Protein AF-A0A2D9SY41-F1 (afdb_monomer_lite)

pLDDT: mean 92.72, std 6.14, range [62.5, 98.75]

Sequence (230 aa):
MTIPLHARGLLFPRTIADRLDRLRASGLVPEDEVPNLWQVQLGILRMGHRVLFRPESIGQSKTFPVRRTWRARLLERRPLRFPFLLRERAVHPLDFSGLASSPDRIRRHLLGAHHDGVQFLYDLQLLHMHDGDASLHQVRDAARAVVEGRHPRGEWLRDLVVFERYHEALLAAVEAFLEGSFEASASERADPDIDFVAYVRFCARQPATPAATLRALREGRYTVADGVTA

Radius of gyration: 18.14 Å; chains: 1; bounding box: 51×36×50 Å

Secondary structure (DSSP, 8-state):
-PPPGGGGGSSSHHHHHHHHHHHHHHTSS-GGG---HHHHHHHHHHHHHHHHH-GGGSS--SSSPBPSSHHHHHHTSHHHHHHHHHHTT---TT-SSSTT--HHHHHHHHHHS---GGGHHHHHHHHHHHHTHHHHHHHHHHHHHHHTT-STTHHHHHHHS-BTTHHHHHHHHHHHHHTT-----HHHHH-TTT-HHHHHHHHHTS-SSHHHHHHHHHTT-EETTTEE--

Structure (mmCIF, N/CA/C/O backbone):
data_AF-A0A2D9SY41-F1
#
_entry.id   AF-A0A2D9SY41-F1
#
loop_
_atom_site.group_PDB
_atom_site.id
_atom_site.type_symbol
_atom_site.label_atom_id
_atom_site.label_alt_id
_atom_site.label_comp_id
_atom_site.label_asym_id
_atom_site.label_entity_id
_atom_site.label_seq_id
_atom_site.pdbx_PDB_ins_code
_atom_site.Cartn_x
_atom_site.Cartn_y
_atom_site.Cartn_z
_atom_site.occupancy
_atom_site.B_iso_or_equiv
_atom_site.auth_seq_id
_atom_site.auth_comp_id
_atom_site.auth_asym_id
_atom_site.auth_atom_id
_atom_site.pdbx_PDB_model_num
ATOM 1 N N . MET A 1 1 ? 1.154 -17.296 -20.578 1.00 62.50 1 MET A N 1
ATOM 2 C CA . MET A 1 1 ? 2.360 -16.443 -20.634 1.00 62.50 1 MET A CA 1
ATOM 3 C C . MET A 1 1 ? 3.568 -17.200 -20.080 1.00 62.50 1 MET A C 1
ATOM 5 O O . MET A 1 1 ? 3.450 -17.810 -19.019 1.00 62.50 1 MET A O 1
ATOM 9 N N . THR A 1 2 ? 4.707 -17.204 -20.779 1.00 78.62 2 THR A N 1
ATOM 10 C CA . THR A 1 2 ? 5.955 -17.822 -20.286 1.00 78.62 2 THR A CA 1
ATOM 11 C C . THR A 1 2 ? 6.662 -16.852 -19.338 1.00 78.62 2 THR A C 1
ATOM 13 O O . THR A 1 2 ? 6.953 -15.727 -19.724 1.00 78.62 2 THR A O 1
ATOM 16 N N . ILE A 1 3 ? 6.925 -17.267 -18.094 1.00 82.06 3 ILE A N 1
ATOM 17 C CA . ILE A 1 3 ? 7.590 -16.424 -17.085 1.00 82.06 3 ILE A CA 1
ATOM 18 C C . ILE A 1 3 ? 9.115 -16.482 -17.287 1.00 82.06 3 ILE A C 1
ATOM 20 O O . ILE A 1 3 ? 9.673 -17.584 -17.235 1.00 82.06 3 ILE A O 1
ATOM 24 N N . PRO A 1 4 ? 9.803 -15.340 -17.487 1.00 80.06 4 PRO A N 1
ATOM 25 C CA . PRO A 1 4 ? 11.260 -15.302 -17.611 1.00 80.06 4 PRO A CA 1
ATOM 26 C C . PRO A 1 4 ? 11.980 -15.893 -16.391 1.00 80.06 4 PRO A C 1
ATOM 28 O O . PRO A 1 4 ? 11.479 -15.822 -15.270 1.00 80.06 4 PRO A O 1
ATOM 31 N N . LEU A 1 5 ? 13.194 -16.425 -16.572 1.00 80.69 5 LEU A N 1
ATOM 32 C CA . LEU A 1 5 ? 13.951 -17.052 -15.478 1.00 80.69 5 LEU A CA 1
ATOM 33 C C . LEU A 1 5 ? 14.205 -16.088 -14.305 1.00 80.69 5 LEU A C 1
ATOM 35 O O . LEU A 1 5 ? 14.003 -16.468 -13.156 1.00 80.69 5 LEU A O 1
ATOM 39 N N . HIS A 1 6 ? 14.564 -14.832 -14.592 1.00 80.44 6 HIS A N 1
ATOM 40 C CA . HIS A 1 6 ? 14.751 -13.801 -13.562 1.00 80.44 6 HIS A CA 1
ATOM 41 C C . HIS A 1 6 ? 13.451 -13.501 -12.795 1.00 80.44 6 HIS A C 1
ATOM 43 O O . HIS A 1 6 ? 13.481 -13.140 -11.625 1.00 80.44 6 HIS A O 1
ATOM 49 N N . ALA A 1 7 ? 12.287 -13.695 -13.423 1.00 75.69 7 ALA A N 1
ATOM 50 C CA . ALA A 1 7 ? 10.985 -13.504 -12.796 1.00 75.69 7 ALA A CA 1
ATOM 51 C C . ALA A 1 7 ? 10.624 -14.582 -11.771 1.00 75.69 7 ALA A C 1
ATOM 53 O O . ALA A 1 7 ? 9.720 -14.370 -10.971 1.00 75.69 7 ALA A O 1
ATOM 54 N N . ARG A 1 8 ? 11.374 -15.689 -11.699 1.00 73.62 8 ARG A N 1
ATOM 55 C CA . ARG A 1 8 ? 11.208 -16.692 -10.634 1.00 73.62 8 ARG A CA 1
ATOM 56 C C . ARG A 1 8 ? 11.643 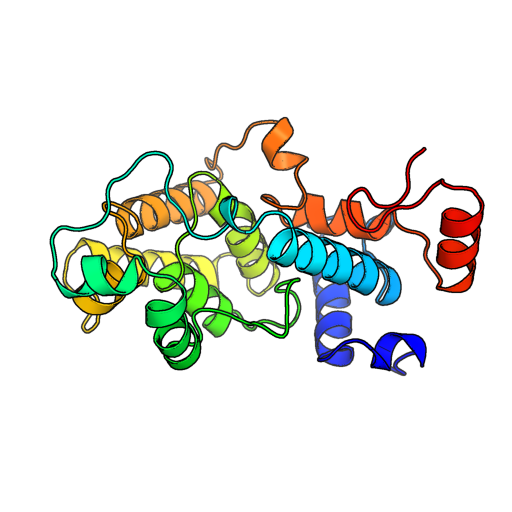-16.199 -9.250 1.00 73.62 8 ARG A C 1
ATOM 58 O O . ARG A 1 8 ? 11.287 -16.835 -8.268 1.00 73.62 8 ARG A O 1
ATOM 65 N N . GLY A 1 9 ? 12.385 -15.090 -9.171 1.00 70.44 9 GLY A N 1
ATOM 66 C CA . GLY A 1 9 ? 12.700 -14.426 -7.902 1.00 70.44 9 GLY A CA 1
ATOM 67 C C . GLY A 1 9 ? 11.506 -13.690 -7.281 1.00 70.44 9 GLY A C 1
ATOM 68 O O . GLY A 1 9 ? 11.528 -13.391 -6.091 1.00 70.44 9 GLY A O 1
ATOM 69 N N . LEU A 1 10 ? 10.448 -13.423 -8.057 1.00 77.69 10 LEU A N 1
ATOM 70 C CA . LEU A 1 10 ? 9.173 -12.953 -7.517 1.00 77.69 10 LEU A CA 1
ATOM 71 C C . LEU A 1 10 ? 8.415 -14.123 -6.897 1.00 77.69 10 LEU A C 1
ATOM 73 O O . LEU A 1 10 ? 8.386 -15.220 -7.451 1.00 77.69 10 LEU A O 1
ATOM 77 N N . LEU A 1 11 ? 7.710 -13.860 -5.799 1.00 78.88 11 LEU A N 1
ATOM 78 C CA . LEU A 1 11 ? 6.854 -14.862 -5.162 1.00 78.88 11 LEU A CA 1
ATOM 79 C C . LEU A 1 11 ? 5.563 -15.116 -5.961 1.00 78.88 11 LEU A C 1
ATOM 81 O O . LEU A 1 11 ? 5.049 -16.232 -5.950 1.00 78.88 11 LEU A O 1
ATOM 85 N N . PHE A 1 12 ? 5.076 -14.120 -6.717 1.00 86.12 12 PHE A N 1
ATOM 86 C CA . PHE A 1 12 ? 3.820 -14.201 -7.483 1.00 86.12 12 PHE A CA 1
ATOM 87 C C . PHE A 1 12 ? 3.937 -13.677 -8.931 1.00 86.12 12 PHE A C 1
ATOM 89 O O . PHE A 1 12 ? 3.156 -12.819 -9.344 1.00 86.12 12 PHE A O 1
ATOM 96 N N . PRO A 1 13 ? 4.881 -14.170 -9.752 1.00 88.75 13 PRO A N 1
ATOM 97 C CA . PRO A 1 13 ? 5.201 -13.554 -11.042 1.00 88.75 13 PRO A CA 1
ATOM 98 C C . PRO A 1 13 ? 4.055 -13.598 -12.055 1.00 88.75 13 PRO A C 1
ATOM 100 O O . PRO A 1 13 ? 3.910 -12.670 -12.842 1.00 88.75 13 PRO A O 1
ATOM 103 N N . ARG A 1 14 ? 3.235 -14.658 -12.041 1.00 90.31 14 ARG A N 1
ATOM 104 C CA . ARG A 1 14 ? 2.064 -14.775 -12.928 1.00 90.31 14 ARG A CA 1
ATOM 105 C C . ARG A 1 14 ? 0.987 -13.765 -12.554 1.00 90.31 14 ARG A C 1
ATOM 107 O O . ARG A 1 14 ? 0.556 -13.008 -13.405 1.00 90.31 14 ARG A O 1
ATOM 114 N N . THR A 1 15 ? 0.638 -13.701 -11.270 1.00 91.69 15 THR A N 1
ATOM 115 C CA . THR A 1 15 ? -0.344 -12.738 -10.763 1.00 91.69 15 THR A CA 1
ATOM 116 C C . THR A 1 15 ? 0.088 -11.307 -11.053 1.00 91.69 15 THR A C 1
ATOM 118 O O . THR A 1 15 ? -0.720 -10.521 -11.527 1.00 91.69 15 THR A O 1
ATOM 121 N N . ILE A 1 16 ? 1.361 -10.974 -10.811 1.00 93.25 16 ILE A N 1
ATOM 122 C CA . ILE A 1 16 ? 1.895 -9.637 -11.094 1.00 93.25 16 ILE A CA 1
ATOM 123 C C . ILE A 1 16 ? 1.826 -9.343 -12.595 1.00 93.25 16 ILE A C 1
ATOM 125 O O . ILE A 1 16 ? 1.391 -8.262 -12.970 1.00 93.25 16 ILE A O 1
ATOM 129 N N . ALA A 1 17 ? 2.185 -10.294 -13.460 1.00 93.25 17 ALA A N 1
ATOM 130 C CA . ALA A 1 17 ? 2.072 -10.105 -14.904 1.00 93.25 17 ALA A CA 1
ATOM 131 C C . ALA A 1 17 ? 0.631 -9.830 -15.354 1.00 93.25 17 ALA A C 1
ATOM 133 O O . ALA A 1 17 ? 0.384 -8.822 -16.010 1.00 93.25 17 ALA A O 1
ATOM 134 N N . ASP A 1 18 ? -0.323 -10.654 -14.914 1.00 92.81 18 ASP A N 1
ATOM 135 C CA . ASP A 1 18 ? -1.744 -10.467 -15.229 1.00 92.81 18 ASP A CA 1
ATOM 136 C C . ASP A 1 18 ? -2.258 -9.099 -14.732 1.00 92.81 18 ASP A C 1
ATOM 138 O O . ASP A 1 18 ? -3.219 -8.541 -15.262 1.00 92.81 18 ASP A O 1
ATOM 142 N N . ARG A 1 19 ? -1.643 -8.548 -13.680 1.00 92.69 19 ARG A N 1
ATOM 143 C CA . ARG A 1 19 ? -1.991 -7.244 -13.097 1.00 92.69 19 ARG A CA 1
ATOM 144 C C . ARG A 1 19 ? -1.354 -6.084 -13.839 1.00 92.69 19 ARG A C 1
ATOM 146 O O . ARG A 1 19 ? -2.006 -5.058 -13.978 1.00 92.69 19 ARG A O 1
ATOM 153 N N . LEU A 1 20 ? -0.153 -6.262 -14.378 1.00 94.25 20 LEU A N 1
ATOM 154 C CA . LEU A 1 20 ? 0.447 -5.306 -15.308 1.00 94.25 20 LEU A CA 1
ATOM 155 C C . LEU A 1 20 ? -0.360 -5.217 -16.609 1.00 94.25 20 LEU A C 1
ATOM 157 O O . LEU A 1 20 ? -0.534 -4.125 -17.140 1.00 94.25 20 LEU A O 1
ATOM 161 N N . ASP A 1 21 ? -0.927 -6.329 -17.082 1.00 92.94 21 ASP A N 1
ATOM 162 C CA . ASP A 1 21 ? -1.828 -6.308 -18.239 1.00 92.94 21 ASP A CA 1
ATOM 163 C C . ASP A 1 21 ? -3.129 -5.549 -17.939 1.00 92.94 21 ASP A C 1
ATOM 165 O O . ASP A 1 21 ? -3.604 -4.780 -18.774 1.00 92.94 21 ASP A O 1
ATOM 169 N N . ARG A 1 22 ? -3.674 -5.685 -16.722 1.00 91.56 22 ARG A N 1
ATOM 170 C CA . ARG A 1 22 ? -4.815 -4.866 -16.274 1.00 91.56 22 ARG A CA 1
ATOM 171 C C . ARG A 1 22 ? -4.466 -3.391 -16.131 1.00 91.56 22 ARG A C 1
ATOM 173 O O . ARG A 1 22 ? -5.268 -2.558 -16.526 1.00 91.56 22 ARG A O 1
ATOM 180 N N . LEU A 1 23 ? -3.291 -3.078 -15.590 1.00 93.50 23 LEU A N 1
ATOM 181 C CA . LEU A 1 23 ? -2.797 -1.708 -15.486 1.00 93.50 23 LEU A CA 1
ATOM 182 C C . LEU A 1 23 ? -2.665 -1.062 -16.870 1.00 93.50 23 LEU A C 1
ATOM 184 O O . LEU A 1 23 ? -3.061 0.082 -17.055 1.00 93.50 23 LEU A O 1
ATOM 188 N N . ARG A 1 24 ? -2.173 -1.816 -17.859 1.00 93.00 24 ARG A N 1
ATOM 189 C CA . ARG A 1 24 ? -2.134 -1.363 -19.254 1.00 93.00 24 ARG A CA 1
ATOM 190 C C . ARG A 1 24 ? -3.537 -1.092 -19.796 1.00 93.00 24 ARG A C 1
ATOM 192 O O . ARG A 1 24 ? -3.753 -0.086 -20.458 1.00 93.00 24 ARG A O 1
ATOM 199 N N . ALA A 1 25 ? -4.495 -1.967 -19.493 1.00 90.44 25 ALA A N 1
ATOM 200 C CA . ALA A 1 25 ? -5.877 -1.822 -19.941 1.00 90.44 25 ALA A CA 1
ATOM 201 C C . ALA A 1 25 ? -6.662 -0.710 -19.218 1.00 90.44 25 ALA A C 1
ATOM 203 O O . ALA A 1 25 ? -7.657 -0.237 -19.761 1.00 90.44 25 ALA A O 1
ATOM 204 N N . SER A 1 26 ? -6.255 -0.298 -18.012 1.00 87.75 26 SER A N 1
ATOM 205 C CA . SER A 1 26 ? -6.975 0.719 -17.236 1.00 87.75 26 SER A CA 1
ATOM 206 C C . SER A 1 26 ? -6.705 2.150 -17.701 1.00 87.75 26 SER A C 1
ATOM 208 O O . SER A 1 26 ? -7.470 3.046 -17.357 1.00 87.75 26 SER A O 1
ATOM 210 N N . GLY A 1 27 ? -5.614 2.384 -18.441 1.00 86.69 27 GLY A N 1
ATOM 211 C CA . GLY A 1 27 ? -5.187 3.729 -18.840 1.00 86.69 27 GLY A CA 1
ATOM 212 C C . GLY A 1 27 ? -4.727 4.609 -17.671 1.00 86.69 27 GLY A C 1
ATOM 213 O O . GLY A 1 27 ? -4.551 5.811 -17.849 1.00 86.69 27 GLY A O 1
ATOM 214 N N . LEU A 1 28 ? -4.525 4.029 -16.479 1.00 88.50 28 LEU A N 1
ATOM 215 C CA . LEU A 1 28 ? -4.078 4.760 -15.287 1.00 88.50 28 LEU A CA 1
ATOM 216 C C . LEU A 1 28 ? -2.672 5.358 -15.476 1.00 88.50 28 LEU A C 1
ATOM 218 O O . LEU A 1 28 ? -2.346 6.396 -14.900 1.00 88.50 28 LEU A O 1
ATOM 222 N N . VAL A 1 29 ? -1.853 4.707 -16.303 1.00 92.50 29 VAL A N 1
ATOM 223 C CA . VAL A 1 29 ? -0.579 5.221 -16.809 1.00 92.50 29 VAL A CA 1
ATOM 224 C C . VAL A 1 29 ? -0.512 5.049 -18.329 1.00 92.50 29 VAL A C 1
ATOM 226 O O . VAL A 1 29 ? -1.150 4.131 -18.856 1.00 92.50 29 VAL A O 1
ATOM 229 N N . PRO A 1 30 ? 0.260 5.892 -19.039 1.00 93.44 30 PRO A N 1
ATOM 230 C CA . PRO A 1 30 ? 0.628 5.652 -20.432 1.00 93.44 30 PRO A CA 1
ATOM 231 C C . PRO A 1 30 ? 1.210 4.247 -20.642 1.00 93.44 30 PRO A C 1
ATOM 233 O O . PRO A 1 30 ? 1.867 3.695 -19.758 1.00 93.44 30 PRO A O 1
ATOM 236 N N . GLU A 1 31 ? 0.983 3.660 -21.818 1.00 91.88 31 GLU A N 1
ATOM 237 C CA . GLU A 1 31 ? 1.412 2.286 -22.118 1.00 91.88 31 GLU A CA 1
ATOM 238 C C . GLU A 1 31 ? 2.936 2.101 -22.017 1.00 91.88 31 GLU A C 1
ATOM 240 O O . GLU A 1 31 ? 3.406 1.069 -21.534 1.00 91.88 31 GLU A O 1
ATOM 245 N N . ASP A 1 32 ? 3.704 3.115 -22.416 1.00 91.75 32 ASP A N 1
ATOM 246 C CA . ASP A 1 32 ? 5.165 3.161 -22.330 1.00 91.75 32 ASP A CA 1
ATOM 247 C C . ASP A 1 32 ? 5.689 3.341 -20.893 1.00 91.75 32 ASP A C 1
ATOM 249 O O . ASP A 1 32 ? 6.863 3.080 -20.626 1.00 91.75 32 ASP A O 1
ATOM 253 N N . GLU A 1 33 ? 4.816 3.702 -19.949 1.00 94.81 33 GLU A N 1
ATOM 254 C CA . GLU A 1 33 ? 5.112 3.791 -18.516 1.00 94.81 33 GLU A CA 1
ATOM 255 C C . GLU A 1 33 ? 4.705 2.528 -17.733 1.00 94.81 33 GLU A C 1
ATOM 257 O O . GLU A 1 33 ? 4.876 2.479 -16.512 1.00 94.81 33 GLU A O 1
ATOM 262 N N . VAL A 1 34 ? 4.191 1.480 -18.389 1.00 96.31 34 VAL A N 1
ATOM 263 C CA . VAL A 1 34 ? 3.891 0.206 -17.717 1.00 96.31 34 VAL A CA 1
ATOM 264 C C . VAL A 1 34 ? 5.189 -0.598 -17.532 1.00 96.31 34 VAL A C 1
ATOM 266 O O . VAL A 1 34 ? 5.786 -1.035 -18.520 1.00 96.31 34 VAL A O 1
ATOM 269 N N . PRO A 1 35 ? 5.641 -0.864 -16.289 1.00 96.69 35 PRO A N 1
ATOM 270 C CA . PRO A 1 35 ? 6.889 -1.573 -16.050 1.00 96.69 35 PRO A CA 1
ATOM 271 C C . PRO A 1 35 ? 6.787 -3.044 -16.453 1.00 96.69 35 PRO A C 1
ATOM 273 O O . PRO A 1 35 ? 5.730 -3.673 -16.380 1.00 96.69 35 PRO A O 1
ATOM 276 N N . ASN A 1 36 ? 7.926 -3.638 -16.797 1.00 95.12 36 ASN A N 1
ATOM 277 C CA . ASN A 1 36 ? 8.050 -5.083 -16.939 1.00 95.12 36 ASN A CA 1
ATOM 278 C C . ASN A 1 36 ? 8.304 -5.774 -15.579 1.00 95.12 36 ASN A C 1
ATOM 280 O O . ASN A 1 36 ? 8.566 -5.137 -14.557 1.00 95.12 36 ASN A O 1
ATOM 284 N N . LEU A 1 37 ? 8.267 -7.111 -15.553 1.00 94.38 37 LEU A N 1
ATOM 285 C CA . LEU A 1 37 ? 8.451 -7.885 -14.314 1.00 94.38 37 LEU A CA 1
ATOM 286 C C . LEU A 1 37 ? 9.798 -7.642 -13.618 1.00 94.38 37 LEU A C 1
ATOM 288 O O . LEU A 1 37 ? 9.865 -7.724 -12.392 1.00 94.38 37 LEU A O 1
ATOM 292 N N . TRP A 1 38 ? 10.867 -7.368 -14.368 1.00 94.75 38 TRP A N 1
ATOM 293 C CA . TRP A 1 38 ? 12.172 -7.059 -13.788 1.00 94.75 38 TRP A CA 1
ATOM 294 C C . TRP A 1 38 ? 12.162 -5.686 -13.111 1.00 94.75 38 TRP A C 1
ATOM 296 O O . TRP A 1 38 ? 12.596 -5.545 -11.973 1.00 94.75 38 TRP A O 1
ATOM 306 N N . GLN A 1 39 ? 11.586 -4.686 -13.765 1.00 96.00 39 GLN A N 1
ATOM 307 C CA . GLN A 1 39 ? 11.413 -3.348 -13.207 1.00 96.00 39 GLN A CA 1
ATOM 308 C C . GLN A 1 39 ? 10.573 -3.359 -11.921 1.00 96.00 39 GLN A C 1
ATOM 310 O O . GLN A 1 39 ? 10.950 -2.718 -10.939 1.00 96.00 39 GLN A O 1
ATOM 315 N N . VAL A 1 40 ? 9.503 -4.164 -11.871 1.00 95.38 40 VAL A N 1
ATOM 316 C CA . VAL A 1 40 ? 8.719 -4.376 -10.639 1.00 95.38 40 VAL A CA 1
ATOM 317 C C . VAL A 1 40 ? 9.554 -5.036 -9.537 1.00 95.38 40 VAL A C 1
ATOM 319 O O . VAL A 1 40 ? 9.440 -4.643 -8.378 1.00 95.38 40 VAL A O 1
ATOM 322 N N . GLN A 1 41 ? 10.437 -5.991 -9.858 1.00 93.31 41 GLN A N 1
ATOM 323 C CA . GLN A 1 41 ? 11.355 -6.552 -8.854 1.00 93.31 41 GLN A CA 1
ATOM 324 C C . GLN A 1 41 ? 12.238 -5.483 -8.229 1.00 93.31 41 GLN A C 1
ATOM 326 O O . GLN A 1 41 ? 12.396 -5.472 -7.013 1.00 93.31 41 GLN A O 1
ATOM 331 N N . LEU A 1 42 ? 12.787 -4.574 -9.035 1.00 94.38 42 LEU A N 1
ATOM 332 C CA . LEU A 1 42 ? 13.608 -3.476 -8.526 1.00 94.38 42 LEU A CA 1
ATOM 333 C C . LEU A 1 42 ? 12.789 -2.548 -7.613 1.00 94.38 42 LEU A C 1
ATOM 335 O O . LEU A 1 42 ? 13.275 -2.153 -6.554 1.00 94.38 42 LEU A O 1
ATOM 339 N N . GLY A 1 43 ? 11.526 -2.277 -7.959 1.00 94.69 43 GLY A N 1
ATOM 340 C CA . GLY A 1 43 ? 10.589 -1.565 -7.085 1.00 94.69 43 GLY A CA 1
ATOM 341 C C . GLY A 1 43 ? 10.317 -2.293 -5.762 1.00 94.69 43 GLY A C 1
ATOM 342 O O . GLY A 1 43 ? 10.334 -1.676 -4.698 1.00 94.69 43 GLY A O 1
ATOM 343 N N . ILE A 1 44 ? 10.116 -3.613 -5.799 1.00 92.62 44 ILE A N 1
ATOM 344 C CA . ILE A 1 44 ? 9.947 -4.452 -4.600 1.00 92.62 44 ILE A CA 1
ATOM 345 C C . ILE A 1 44 ? 11.212 -4.437 -3.733 1.00 92.62 44 ILE A C 1
ATOM 347 O O . ILE A 1 44 ? 11.109 -4.335 -2.511 1.00 92.62 44 ILE A O 1
ATOM 351 N N . LEU A 1 45 ? 12.401 -4.497 -4.340 1.00 91.88 45 LEU A N 1
ATOM 352 C CA . LEU A 1 45 ? 13.672 -4.407 -3.618 1.00 91.88 45 LEU A CA 1
ATOM 353 C C . LEU A 1 45 ? 13.822 -3.055 -2.917 1.00 91.88 45 LEU A C 1
ATOM 355 O O . LEU A 1 45 ? 14.218 -3.030 -1.751 1.00 91.88 45 LEU A O 1
ATOM 359 N N . ARG A 1 46 ? 13.444 -1.949 -3.573 1.00 92.75 46 ARG A N 1
ATOM 360 C CA . ARG A 1 46 ? 13.404 -0.620 -2.945 1.00 92.75 46 ARG A CA 1
ATOM 361 C C . ARG A 1 46 ? 12.475 -0.601 -1.728 1.00 92.75 46 ARG A C 1
ATOM 363 O O . ARG A 1 46 ? 12.869 -0.123 -0.664 1.00 92.75 46 ARG A O 1
ATOM 370 N N . MET A 1 47 ? 11.260 -1.134 -1.860 1.00 90.94 47 MET A N 1
ATOM 371 C CA . MET A 1 47 ? 10.308 -1.202 -0.744 1.00 90.94 47 MET A CA 1
ATOM 372 C C . MET A 1 47 ? 10.853 -2.046 0.415 1.00 90.94 47 MET A C 1
ATOM 374 O O . MET A 1 47 ? 10.795 -1.626 1.570 1.00 90.94 47 MET A O 1
ATOM 378 N N . GLY A 1 48 ? 11.472 -3.192 0.114 1.00 89.19 48 GLY A N 1
ATOM 379 C CA . GLY A 1 48 ? 12.153 -4.021 1.110 1.00 89.19 48 GLY A CA 1
ATOM 380 C C . GLY A 1 48 ? 13.294 -3.279 1.815 1.00 89.19 48 GLY A C 1
ATOM 381 O O . GLY A 1 48 ? 13.394 -3.320 3.042 1.00 89.19 48 GLY A O 1
ATOM 382 N N . HIS A 1 49 ? 14.107 -2.531 1.065 1.00 90.50 49 HIS A N 1
ATOM 383 C CA . HIS A 1 49 ? 15.152 -1.673 1.622 1.00 90.50 49 HIS A CA 1
ATOM 384 C C . HIS A 1 49 ? 14.566 -0.622 2.579 1.00 90.50 49 HIS A C 1
ATOM 386 O O . HIS A 1 49 ? 15.065 -0.459 3.692 1.00 90.50 49 HIS A O 1
ATOM 392 N N . ARG A 1 50 ? 13.466 0.048 2.216 1.00 88.06 50 ARG A N 1
ATOM 393 C CA . ARG A 1 50 ? 12.789 1.003 3.111 1.00 88.06 50 ARG A CA 1
ATOM 394 C C . ARG A 1 50 ? 12.320 0.346 4.411 1.00 88.06 50 ARG A C 1
ATOM 396 O O . ARG A 1 50 ? 12.539 0.914 5.476 1.00 88.06 50 ARG A O 1
ATOM 403 N N . VAL A 1 51 ? 11.717 -0.842 4.354 1.00 85.25 51 VAL A N 1
ATOM 404 C CA . VAL A 1 51 ? 11.261 -1.554 5.563 1.00 85.25 51 VAL A CA 1
ATOM 405 C C . VAL A 1 51 ? 12.423 -1.852 6.515 1.00 85.25 51 VAL A C 1
ATOM 407 O O . VAL A 1 51 ? 12.256 -1.738 7.729 1.00 85.25 51 VAL A O 1
ATOM 410 N N . LEU A 1 52 ? 13.588 -2.218 5.973 1.00 86.06 52 LEU A N 1
ATOM 411 C CA . LEU A 1 52 ? 14.769 -2.579 6.759 1.00 86.06 52 LEU A CA 1
ATOM 412 C C . LEU A 1 52 ? 15.518 -1.362 7.318 1.00 86.06 52 LEU A C 1
ATOM 414 O O . LEU A 1 52 ? 15.968 -1.407 8.460 1.00 86.06 52 LEU A O 1
ATOM 418 N N . PHE A 1 53 ? 15.644 -0.288 6.536 1.00 87.12 53 PHE A N 1
ATOM 419 C CA . PHE A 1 53 ? 16.512 0.850 6.866 1.00 87.12 53 PHE A CA 1
ATOM 420 C C . PHE A 1 53 ? 15.767 2.124 7.286 1.00 87.12 53 PHE A C 1
ATOM 422 O O . PHE A 1 53 ? 16.409 3.056 7.760 1.00 87.12 53 PHE A O 1
ATOM 429 N N . ARG A 1 54 ? 14.439 2.183 7.117 1.00 81.56 54 ARG A N 1
ATOM 430 C CA . ARG A 1 54 ? 13.572 3.299 7.551 1.00 81.56 54 ARG A CA 1
ATOM 431 C C . ARG A 1 54 ? 12.280 2.812 8.228 1.00 81.56 54 ARG A C 1
ATOM 433 O O . ARG A 1 54 ? 11.176 3.222 7.832 1.00 81.56 54 ARG A O 1
ATOM 440 N N . PRO A 1 55 ? 12.356 1.895 9.212 1.00 79.62 55 PRO A N 1
ATOM 441 C CA . PRO A 1 55 ? 11.173 1.305 9.836 1.00 79.62 55 PRO A CA 1
ATOM 442 C C . PRO A 1 55 ? 10.277 2.338 10.536 1.00 79.62 55 PRO A C 1
ATOM 444 O O . PRO A 1 55 ? 9.078 2.092 10.679 1.00 79.62 55 PRO A O 1
ATOM 447 N N . GLU A 1 56 ? 10.821 3.475 10.964 1.00 76.75 56 GLU A N 1
ATOM 448 C CA . GLU A 1 56 ? 10.108 4.596 11.584 1.00 76.75 56 GLU A CA 1
ATOM 449 C C . GLU A 1 56 ? 9.090 5.262 10.652 1.00 76.75 56 GLU A C 1
ATOM 451 O O . GLU A 1 56 ? 8.108 5.827 11.120 1.00 76.75 56 GLU A O 1
ATOM 456 N N . SER A 1 57 ? 9.265 5.120 9.336 1.00 73.50 57 SER A N 1
ATOM 457 C CA . SER A 1 57 ? 8.359 5.682 8.329 1.00 73.50 57 SER A CA 1
ATOM 458 C C . SER A 1 57 ? 7.092 4.849 8.073 1.00 73.50 57 SER A C 1
ATOM 460 O O . SER A 1 57 ? 6.321 5.189 7.176 1.00 73.50 57 SER A O 1
ATOM 462 N N . ILE A 1 58 ? 6.889 3.737 8.797 1.00 79.81 58 ILE A N 1
ATOM 463 C CA . ILE A 1 58 ? 5.846 2.739 8.503 1.00 79.81 58 ILE A CA 1
ATOM 464 C C . ILE A 1 58 ? 4.991 2.443 9.738 1.00 79.81 58 ILE A C 1
ATOM 466 O O . ILE A 1 58 ? 5.485 1.935 10.751 1.00 79.81 58 ILE A O 1
ATOM 470 N N . GLY A 1 59 ? 3.676 2.650 9.607 1.00 78.88 59 GLY A N 1
ATOM 471 C CA . GLY A 1 59 ? 2.680 2.225 10.593 1.00 78.88 59 GLY A CA 1
ATOM 472 C C . GLY A 1 59 ? 2.749 2.980 11.923 1.00 78.88 59 GLY A C 1
ATOM 473 O O . GLY A 1 59 ? 2.460 2.378 12.966 1.00 78.88 59 GLY A O 1
ATOM 474 N N . GLN A 1 60 ? 3.151 4.254 11.868 1.00 83.38 60 GLN A N 1
ATOM 475 C CA . GLN A 1 60 ? 3.152 5.230 12.962 1.00 83.38 60 GLN A CA 1
ATOM 476 C C . GLN A 1 60 ? 2.283 6.433 12.583 1.00 83.38 60 GLN A C 1
ATOM 478 O O . GLN A 1 60 ? 2.229 6.761 11.402 1.00 83.38 60 GLN A O 1
ATOM 483 N N . SER A 1 61 ? 1.674 7.099 13.568 1.00 87.31 61 SER A N 1
ATOM 484 C CA . SER A 1 61 ? 0.962 8.361 13.344 1.00 87.31 61 SER A CA 1
ATOM 485 C C . SER A 1 61 ? 1.781 9.552 13.824 1.00 87.31 61 SER A C 1
ATOM 487 O O . SER A 1 61 ? 2.330 9.524 14.928 1.00 87.31 61 SER A O 1
ATOM 489 N N . LYS A 1 62 ? 1.822 10.621 13.023 1.00 85.62 62 LYS A N 1
ATOM 490 C CA . LYS A 1 62 ? 2.422 11.906 13.424 1.00 85.62 62 LYS A CA 1
ATOM 491 C C . LYS A 1 62 ? 1.441 12.823 14.150 1.00 85.62 62 LYS A C 1
ATOM 493 O O . LYS A 1 62 ? 1.863 13.744 14.845 1.00 85.62 62 LYS A O 1
ATOM 498 N N . THR A 1 63 ? 0.143 12.597 13.966 1.00 88.75 63 THR A N 1
ATOM 499 C CA . THR A 1 63 ? -0.902 13.549 14.367 1.00 88.75 63 THR A CA 1
ATOM 500 C C . THR A 1 63 ? -1.736 13.047 15.535 1.00 88.75 63 THR A C 1
ATOM 502 O O . THR A 1 63 ? -2.137 13.845 16.383 1.00 88.75 63 THR A O 1
ATOM 505 N N . PHE A 1 64 ? -2.016 11.744 15.595 1.00 93.62 64 PHE A N 1
ATOM 506 C CA . PHE A 1 64 ? -2.953 11.195 16.569 1.00 93.62 64 PHE A CA 1
ATOM 507 C C . PHE A 1 64 ? -2.261 10.300 17.595 1.00 93.62 64 PHE A C 1
ATOM 509 O O . PHE A 1 64 ? -1.381 9.512 17.249 1.00 93.62 64 PHE A O 1
ATOM 516 N N . PRO A 1 65 ? -2.664 10.389 18.875 1.00 95.44 65 PRO A N 1
ATOM 517 C CA . PRO A 1 65 ? -2.096 9.553 19.915 1.00 95.44 65 PRO A CA 1
ATOM 518 C C . PRO A 1 65 ? -2.581 8.105 19.795 1.00 95.44 65 PRO A C 1
ATOM 520 O O . PRO A 1 65 ? -3.596 7.797 19.164 1.00 95.44 65 PRO A O 1
ATOM 523 N N . VAL A 1 66 ? -1.873 7.213 20.483 1.00 96.69 66 VAL A N 1
ATOM 524 C CA . VAL A 1 66 ? -2.309 5.834 20.724 1.00 96.69 66 VAL A CA 1
ATOM 525 C C . VAL A 1 66 ? -3.599 5.825 21.549 1.00 96.69 66 VAL A C 1
ATOM 527 O O . VAL A 1 66 ? -3.749 6.594 22.506 1.00 96.69 66 VAL A O 1
ATOM 530 N N . ARG A 1 67 ? -4.533 4.931 21.205 1.00 96.25 67 ARG A N 1
ATOM 531 C CA . ARG A 1 67 ? -5.807 4.770 21.919 1.00 96.25 67 ARG A CA 1
ATOM 532 C C . ARG A 1 67 ? -5.576 4.383 23.379 1.00 96.25 67 ARG A C 1
ATOM 534 O O . ARG A 1 67 ? -4.629 3.685 23.741 1.00 96.25 67 ARG A O 1
ATOM 541 N N . ARG A 1 68 ? -6.499 4.794 24.251 1.00 96.69 68 ARG A N 1
ATOM 542 C CA . ARG A 1 68 ? -6.389 4.552 25.704 1.00 96.69 68 ARG A CA 1
ATOM 543 C C . ARG A 1 68 ? -6.683 3.110 26.131 1.00 96.69 68 ARG A C 1
ATOM 545 O O . ARG A 1 68 ? -6.426 2.770 27.285 1.00 96.69 68 ARG A O 1
ATOM 552 N N . THR A 1 69 ? -7.216 2.277 25.239 1.00 97.00 69 THR A N 1
ATOM 553 C CA . THR A 1 69 ? -7.535 0.877 25.536 1.00 97.00 69 THR A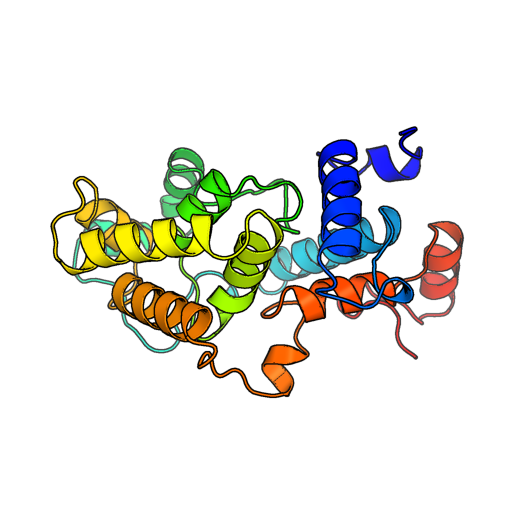 CA 1
ATOM 554 C C . THR A 1 69 ? -6.265 0.088 25.848 1.00 97.00 69 THR A C 1
ATOM 556 O O . THR A 1 69 ? -5.192 0.326 25.292 1.00 97.00 69 THR A O 1
ATOM 559 N N . TRP A 1 70 ? -6.372 -0.888 26.751 1.00 97.38 70 TRP A N 1
ATOM 560 C CA . TRP A 1 70 ? -5.222 -1.714 27.124 1.00 97.38 70 TRP A CA 1
ATOM 561 C C . TRP A 1 70 ? -4.679 -2.513 25.926 1.00 97.38 70 TRP A C 1
ATOM 563 O O . TRP A 1 70 ? -3.466 -2.672 25.801 1.00 97.38 70 TRP A O 1
ATOM 573 N N . ARG A 1 71 ? -5.563 -2.959 25.013 1.00 97.31 71 ARG A N 1
ATOM 574 C CA . ARG A 1 71 ? -5.179 -3.660 23.778 1.00 97.31 71 ARG A CA 1
ATOM 575 C C . ARG A 1 71 ? -4.333 -2.767 22.881 1.00 97.31 71 ARG A C 1
ATOM 577 O O . ARG A 1 71 ? -3.259 -3.194 22.480 1.00 97.31 71 ARG A O 1
ATOM 584 N N . ALA A 1 72 ? -4.762 -1.533 22.612 1.00 96.31 72 ALA A N 1
ATOM 585 C CA . ALA A 1 72 ? -4.002 -0.622 21.760 1.00 96.31 72 ALA A CA 1
ATOM 586 C C . ALA A 1 72 ? -2.627 -0.286 22.355 1.00 96.31 72 ALA A C 1
ATOM 588 O O . ALA A 1 72 ? -1.635 -0.317 21.637 1.00 96.31 72 ALA A O 1
ATOM 589 N N . ARG A 1 73 ? -2.538 -0.075 23.676 1.00 96.00 73 ARG A N 1
ATOM 590 C CA . ARG A 1 73 ? -1.250 0.136 24.368 1.00 96.00 73 ARG A CA 1
ATOM 591 C C . ARG A 1 73 ? -0.310 -1.067 24.262 1.00 96.00 73 ARG A C 1
ATOM 593 O O . ARG A 1 73 ? 0.897 -0.902 24.133 1.00 96.00 73 ARG A O 1
ATOM 600 N N . LEU A 1 74 ? -0.848 -2.286 24.303 1.00 96.06 74 LEU A N 1
ATOM 601 C CA . LEU A 1 74 ? -0.058 -3.497 24.081 1.00 96.06 74 LEU A CA 1
ATOM 602 C C . LEU A 1 74 ? 0.405 -3.597 22.617 1.00 96.06 74 LEU A C 1
ATOM 604 O O . LEU A 1 74 ? 1.568 -3.899 22.349 1.00 96.06 74 LEU A O 1
ATOM 608 N N . LEU A 1 75 ? -0.509 -3.334 21.680 1.00 96.25 75 LEU A N 1
ATOM 609 C CA . LEU A 1 75 ? -0.300 -3.453 20.235 1.00 96.25 75 LEU A CA 1
ATOM 610 C C . LEU A 1 75 ? 0.479 -2.274 19.630 1.00 96.25 75 LEU A C 1
ATOM 612 O O . LEU A 1 75 ? 0.943 -2.367 18.496 1.00 96.25 75 LEU A O 1
ATOM 616 N N . GLU A 1 76 ? 0.709 -1.193 20.370 1.00 94.81 76 GLU A N 1
ATOM 617 C CA . GLU A 1 76 ? 1.661 -0.146 19.985 1.00 94.81 76 GLU A CA 1
ATOM 618 C C . GLU A 1 76 ? 3.049 -0.745 19.707 1.00 94.81 76 GLU A C 1
ATOM 620 O O . GLU A 1 76 ? 3.741 -0.374 18.754 1.00 94.81 76 GLU A O 1
ATOM 625 N N . ARG A 1 77 ? 3.427 -1.770 20.479 1.00 92.19 77 ARG A N 1
ATOM 626 C CA . ARG A 1 77 ? 4.658 -2.524 20.249 1.00 92.19 77 ARG A CA 1
ATOM 627 C C . ARG A 1 77 ? 4.505 -3.405 19.010 1.00 92.19 77 ARG A C 1
ATOM 629 O O . ARG A 1 77 ? 3.885 -4.469 19.049 1.00 92.19 77 ARG A O 1
ATOM 636 N N . ARG A 1 78 ? 5.157 -3.006 17.913 1.00 90.50 78 ARG A N 1
ATOM 637 C CA . ARG A 1 78 ? 5.099 -3.699 16.609 1.00 90.50 78 ARG A CA 1
ATOM 638 C C . ARG A 1 78 ? 5.328 -5.218 16.674 1.00 90.50 78 ARG A C 1
ATOM 640 O O . ARG A 1 78 ? 4.542 -5.916 16.034 1.00 90.50 78 ARG A O 1
ATOM 647 N N . PRO A 1 79 ? 6.306 -5.760 17.433 1.00 91.81 79 PRO A N 1
ATOM 648 C CA . PRO A 1 79 ? 6.487 -7.212 17.523 1.00 91.81 79 PRO A CA 1
ATOM 649 C C . PRO A 1 79 ? 5.277 -7.937 18.121 1.00 91.81 79 PRO A C 1
ATOM 651 O O . PRO A 1 79 ? 4.961 -9.044 17.699 1.00 91.81 79 PRO A O 1
ATOM 654 N N . LEU A 1 80 ? 4.566 -7.301 19.059 1.00 94.81 80 LEU A N 1
ATOM 655 C CA . LEU A 1 80 ? 3.355 -7.859 19.666 1.00 94.81 80 LEU A CA 1
ATOM 656 C C . LEU A 1 80 ? 2.146 -7.738 18.735 1.00 94.81 80 LEU A C 1
ATOM 658 O O . LEU A 1 80 ? 1.280 -8.606 18.739 1.00 94.81 80 LEU A O 1
ATOM 662 N N . ARG A 1 81 ? 2.100 -6.692 17.905 1.00 94.81 81 ARG A N 1
ATOM 663 C CA . ARG A 1 81 ? 1.040 -6.466 16.911 1.00 94.81 81 ARG A CA 1
ATOM 664 C C . ARG A 1 81 ? 1.153 -7.355 15.679 1.00 94.81 81 ARG A C 1
ATOM 666 O O . ARG A 1 81 ? 0.138 -7.759 15.116 1.00 94.81 81 ARG A O 1
ATOM 673 N N . PHE A 1 82 ? 2.373 -7.665 15.254 1.00 93.25 82 PHE A N 1
ATOM 674 C CA . PHE A 1 82 ? 2.638 -8.346 13.988 1.00 93.25 82 PHE A CA 1
ATOM 675 C C . PHE A 1 82 ? 1.903 -9.693 13.816 1.00 93.25 82 PHE A C 1
ATOM 677 O O . PHE A 1 82 ? 1.277 -9.873 12.768 1.00 93.25 82 PHE A O 1
ATOM 684 N N . PRO A 1 83 ? 1.854 -10.604 14.812 1.00 95.88 83 PRO A N 1
ATOM 685 C CA . PRO A 1 83 ? 1.088 -11.847 14.692 1.00 95.88 83 PRO A CA 1
ATOM 686 C C . PRO A 1 83 ? -0.404 -11.622 14.412 1.00 95.88 83 PRO A C 1
ATOM 688 O O . PRO A 1 83 ? -1.017 -12.368 13.647 1.00 95.88 83 PRO A O 1
ATOM 691 N N . PHE A 1 84 ? -0.991 -10.570 14.988 1.00 96.50 84 PHE A N 1
ATOM 692 C CA . PHE A 1 84 ? -2.393 -10.223 14.771 1.00 96.50 84 PHE A CA 1
ATOM 693 C C . PHE A 1 84 ? -2.623 -9.633 13.380 1.00 96.50 84 PHE A C 1
ATOM 695 O O . PHE A 1 84 ? -3.578 -10.023 12.717 1.00 96.50 84 PHE A O 1
ATOM 702 N N . LEU A 1 85 ? -1.713 -8.787 12.887 1.00 94.69 85 LEU A N 1
ATOM 703 C CA . LEU A 1 85 ? -1.774 -8.286 11.508 1.00 94.69 85 LEU A CA 1
ATOM 704 C C . LEU A 1 85 ? -1.714 -9.430 10.485 1.00 94.69 85 LEU A C 1
ATOM 706 O O . LEU A 1 85 ? -2.459 -9.418 9.504 1.00 94.69 85 LEU A O 1
ATOM 710 N N . LEU A 1 86 ? -0.876 -10.446 10.726 1.00 94.12 86 LEU A N 1
ATOM 711 C CA . LEU A 1 86 ? -0.825 -11.650 9.889 1.00 94.12 86 LEU A CA 1
ATOM 712 C C . LEU A 1 86 ? -2.127 -12.451 9.960 1.00 94.12 86 LEU A C 1
ATOM 714 O O . LEU A 1 86 ? -2.667 -12.836 8.921 1.00 94.12 86 LEU A O 1
ATOM 718 N N . ARG A 1 87 ? -2.653 -12.674 11.171 1.00 94.75 87 ARG A N 1
ATOM 719 C CA . ARG A 1 87 ? -3.914 -13.398 11.386 1.00 94.75 87 ARG A CA 1
ATOM 720 C C . ARG A 1 87 ? -5.093 -12.711 10.695 1.00 94.75 87 ARG A C 1
ATOM 722 O O . ARG A 1 87 ? -5.899 -13.392 10.068 1.00 94.75 87 ARG A O 1
ATOM 729 N N . GLU A 1 88 ? -5.164 -11.383 10.762 1.00 94.06 88 GLU A N 1
ATOM 730 C CA . GLU A 1 88 ? -6.177 -10.584 10.060 1.00 94.06 88 GLU A CA 1
ATOM 731 C C . GLU A 1 88 ? -5.938 -10.479 8.554 1.00 94.06 88 GLU A C 1
ATOM 733 O O . GLU A 1 88 ? -6.786 -9.960 7.829 1.00 94.06 88 GLU A O 1
ATOM 738 N N . ARG A 1 89 ? -4.787 -10.956 8.063 1.00 92.88 89 ARG A N 1
ATOM 739 C CA . ARG A 1 89 ? -4.317 -10.721 6.690 1.00 92.88 89 ARG A CA 1
ATOM 740 C C . ARG A 1 89 ? -4.278 -9.228 6.348 1.00 92.88 89 ARG A C 1
ATOM 742 O O . ARG A 1 89 ? -4.426 -8.862 5.186 1.00 92.88 89 ARG A O 1
ATOM 749 N N . ALA A 1 90 ? -4.064 -8.395 7.364 1.00 91.56 90 ALA A N 1
ATOM 750 C CA . ALA A 1 90 ? -3.939 -6.952 7.253 1.00 91.56 90 ALA A CA 1
ATOM 751 C C . ALA A 1 90 ? -2.546 -6.533 6.770 1.00 91.56 90 ALA A C 1
ATOM 753 O O . ALA A 1 90 ? -2.326 -5.361 6.536 1.00 91.56 90 ALA A O 1
ATOM 754 N N . VAL A 1 91 ? -1.592 -7.454 6.619 1.00 89.50 91 VAL A N 1
ATOM 755 C CA . VAL A 1 91 ? -0.297 -7.198 5.969 1.00 89.50 91 VAL A CA 1
ATOM 756 C C . VAL A 1 91 ? 0.063 -8.348 5.029 1.00 89.50 91 VAL A C 1
ATOM 758 O O . VAL A 1 91 ? -0.335 -9.499 5.251 1.00 89.50 91 VAL A O 1
ATOM 761 N N . HIS A 1 92 ? 0.829 -8.049 3.976 1.00 85.88 92 HIS A N 1
ATOM 762 C CA . HIS A 1 92 ? 1.374 -9.046 3.056 1.00 85.88 92 HIS A CA 1
ATOM 763 C C . HIS A 1 92 ? 2.913 -9.010 3.074 1.00 85.88 92 HIS A C 1
ATOM 765 O O . HIS A 1 92 ? 3.522 -8.352 2.240 1.00 85.88 92 HIS A O 1
ATOM 771 N N . PRO A 1 93 ? 3.588 -9.749 3.977 1.00 80.38 93 PRO A N 1
ATOM 772 C CA . PRO A 1 93 ? 5.051 -9.667 4.119 1.00 80.38 93 PRO A CA 1
ATOM 773 C C . PRO A 1 93 ? 5.825 -10.155 2.882 1.00 80.38 93 PRO A C 1
ATOM 775 O O . PRO A 1 93 ? 7.029 -9.966 2.786 1.00 80.38 93 PRO A O 1
ATOM 778 N N . LEU A 1 94 ? 5.129 -10.819 1.959 1.00 80.56 94 LEU A N 1
ATOM 779 C CA . LEU A 1 94 ? 5.672 -11.430 0.748 1.00 80.56 94 LEU A CA 1
ATOM 780 C C . LEU A 1 94 ? 5.286 -10.679 -0.544 1.00 80.56 94 LEU A C 1
ATOM 782 O O . LEU A 1 94 ? 5.598 -11.141 -1.635 1.00 80.56 94 LEU A O 1
ATOM 786 N N . ASP A 1 95 ? 4.568 -9.560 -0.441 1.00 84.81 95 ASP A N 1
ATOM 787 C CA . ASP A 1 95 ? 4.205 -8.716 -1.586 1.00 84.81 95 ASP A CA 1
ATOM 788 C C . ASP A 1 95 ? 4.291 -7.255 -1.154 1.00 84.81 95 ASP A C 1
ATOM 790 O O . ASP A 1 95 ? 3.343 -6.697 -0.611 1.00 84.81 95 ASP A O 1
ATOM 794 N N . PHE A 1 96 ? 5.456 -6.652 -1.382 1.00 85.50 96 PHE A N 1
ATOM 795 C CA . PHE A 1 96 ? 5.698 -5.245 -1.065 1.00 85.50 96 PHE A CA 1
ATOM 796 C C . PHE A 1 96 ? 5.174 -4.281 -2.136 1.00 85.50 96 PHE A C 1
ATOM 798 O O . PHE A 1 96 ? 5.248 -3.076 -1.938 1.00 85.50 96 PHE A O 1
ATOM 805 N N . SER A 1 97 ? 4.685 -4.793 -3.270 1.00 88.62 97 SER A N 1
ATOM 806 C CA . SER A 1 97 ? 4.142 -3.969 -4.358 1.00 88.62 97 SER A CA 1
ATOM 807 C C . SER A 1 97 ? 2.628 -3.788 -4.282 1.00 88.62 97 SER A C 1
ATOM 809 O O . SER A 1 97 ? 2.077 -2.946 -4.977 1.00 88.62 97 SER A O 1
ATOM 811 N N . GLY A 1 98 ? 1.930 -4.654 -3.544 1.00 89.69 98 GLY A N 1
ATOM 812 C CA . GLY A 1 98 ? 0.468 -4.737 -3.563 1.00 89.69 98 GLY A CA 1
ATOM 813 C C . GLY A 1 98 ? -0.122 -5.297 -4.867 1.00 89.69 98 GLY A C 1
ATOM 814 O O . GLY A 1 98 ? -1.268 -5.740 -4.865 1.00 89.69 98 GLY A O 1
ATOM 815 N N . LEU A 1 99 ? 0.646 -5.376 -5.963 1.00 91.81 99 LEU A N 1
ATOM 816 C CA . LEU A 1 99 ? 0.183 -5.870 -7.266 1.00 91.81 99 LEU A CA 1
ATOM 817 C C . LEU A 1 99 ? -0.306 -7.321 -7.219 1.00 91.81 99 LEU A C 1
ATOM 819 O O . LEU A 1 99 ? -1.185 -7.691 -7.993 1.00 91.81 99 LEU A O 1
ATOM 823 N N . ALA A 1 100 ? 0.236 -8.163 -6.335 1.00 91.31 100 ALA A N 1
ATOM 824 C CA . ALA A 1 100 ? -0.230 -9.542 -6.196 1.00 91.31 100 ALA A CA 1
ATOM 825 C C . ALA A 1 100 ? -1.440 -9.670 -5.254 1.00 91.31 100 ALA A C 1
ATOM 827 O O . ALA A 1 100 ? -2.037 -10.750 -5.161 1.00 91.31 100 ALA A O 1
ATOM 828 N N . SER A 1 101 ? -1.822 -8.595 -4.563 1.00 91.94 101 SER A N 1
ATOM 829 C CA . SER A 1 101 ? -2.932 -8.605 -3.620 1.00 91.94 101 SER A CA 1
ATOM 830 C C . SER A 1 101 ? -4.285 -8.643 -4.336 1.00 91.94 101 SER A C 1
ATOM 832 O O . SER A 1 101 ? -4.468 -8.167 -5.454 1.00 91.94 101 SER A O 1
ATOM 834 N N . SER A 1 102 ? -5.258 -9.299 -3.705 1.00 92.94 102 SER A N 1
ATOM 835 C CA . SER A 1 102 ? -6.653 -9.255 -4.145 1.00 92.94 102 SER A CA 1
ATOM 836 C C . SER A 1 102 ? -7.360 -8.034 -3.544 1.00 92.94 102 SER A C 1
ATOM 838 O O . SER A 1 102 ? -6.948 -7.586 -2.470 1.00 92.94 102 SER A O 1
ATOM 840 N N . PRO A 1 103 ? -8.474 -7.557 -4.131 1.00 94.25 103 PRO A N 1
ATOM 841 C CA . PRO A 1 103 ? -9.235 -6.439 -3.561 1.00 94.25 103 PRO A CA 1
ATOM 842 C C . PRO A 1 103 ? -9.675 -6.689 -2.115 1.00 94.25 103 PRO A C 1
ATOM 844 O O . PRO A 1 103 ? -9.519 -5.848 -1.236 1.00 94.25 103 PRO A O 1
ATOM 847 N N . ASP A 1 104 ? -10.126 -7.912 -1.824 1.00 94.88 104 ASP A N 1
ATOM 848 C CA . ASP A 1 104 ? -10.484 -8.343 -0.472 1.00 94.88 104 ASP A CA 1
ATOM 849 C C . ASP A 1 104 ? -9.301 -8.271 0.511 1.00 94.88 104 ASP A C 1
ATOM 851 O O . ASP A 1 104 ? -9.483 -7.961 1.690 1.00 94.88 104 ASP A O 1
ATOM 855 N N . ARG A 1 105 ? -8.073 -8.526 0.046 1.00 93.56 105 ARG A N 1
ATOM 856 C CA . ARG A 1 105 ? -6.874 -8.369 0.872 1.00 93.56 105 ARG A CA 1
ATOM 857 C C . ARG A 1 105 ? -6.519 -6.897 1.077 1.00 93.56 105 ARG A C 1
ATOM 859 O O . ARG A 1 105 ? -6.240 -6.537 2.216 1.00 93.56 105 ARG A O 1
ATOM 866 N N . ILE A 1 106 ? -6.576 -6.069 0.034 1.00 95.75 106 ILE A N 1
ATOM 867 C CA . ILE A 1 106 ? -6.315 -4.624 0.140 1.00 95.75 106 ILE A CA 1
ATOM 868 C C . ILE A 1 106 ? -7.326 -3.973 1.097 1.00 95.75 106 ILE A C 1
ATOM 870 O O . ILE A 1 106 ? -6.947 -3.241 2.003 1.00 95.75 106 ILE A O 1
ATOM 874 N N . ARG A 1 107 ? -8.608 -4.352 1.034 1.00 96.38 107 ARG A N 1
ATOM 875 C CA . ARG A 1 107 ? -9.613 -3.912 2.017 1.00 96.38 107 ARG A CA 1
ATOM 876 C C . ARG A 1 107 ? -9.251 -4.302 3.452 1.00 96.38 107 ARG A C 1
ATOM 878 O O . ARG A 1 107 ? -9.387 -3.485 4.359 1.00 96.38 107 ARG A O 1
ATOM 885 N N . ARG A 1 108 ? -8.812 -5.545 3.695 1.00 96.56 108 ARG A N 1
ATOM 886 C CA . ARG A 1 108 ? -8.372 -5.958 5.045 1.00 96.56 108 ARG A CA 1
ATOM 887 C C . ARG A 1 108 ? -7.134 -5.189 5.502 1.00 96.56 108 ARG A C 1
ATOM 889 O O . ARG A 1 108 ? -7.031 -4.901 6.691 1.00 96.56 108 ARG A O 1
ATOM 896 N N . HIS A 1 109 ? -6.229 -4.860 4.581 1.00 96.62 109 HIS A N 1
ATOM 897 C CA . HIS A 1 109 ? -5.074 -4.007 4.846 1.00 96.62 109 HIS A CA 1
ATOM 898 C C . HIS A 1 109 ? -5.519 -2.615 5.301 1.00 96.62 109 HIS A C 1
ATOM 900 O O . HIS A 1 109 ? -5.210 -2.231 6.426 1.00 96.62 109 HIS A O 1
ATOM 906 N N . LEU A 1 110 ? -6.355 -1.941 4.509 1.00 96.88 110 LEU A N 1
ATOM 907 C CA . LEU A 1 110 ? -6.905 -0.622 4.830 1.00 96.88 110 LEU A CA 1
ATOM 908 C C . LEU A 1 110 ? -7.698 -0.606 6.145 1.00 96.88 110 LEU A C 1
ATOM 910 O O . LEU A 1 110 ? -7.669 0.371 6.871 1.00 96.88 110 LEU A O 1
ATOM 914 N N . LEU A 1 111 ? -8.405 -1.677 6.509 1.00 97.56 111 LEU A N 1
ATOM 915 C CA . LEU A 1 111 ? -9.154 -1.702 7.773 1.00 97.56 111 LEU A CA 1
ATOM 916 C C . LEU A 1 111 ? -8.299 -2.049 9.001 1.00 97.56 111 LEU A C 1
ATOM 918 O O . LEU A 1 111 ? -8.725 -1.763 10.124 1.00 97.56 111 LEU A O 1
ATOM 922 N N . GLY A 1 112 ? -7.156 -2.714 8.814 1.00 95.88 112 GLY A N 1
ATOM 923 C CA . GLY A 1 112 ? -6.416 -3.376 9.893 1.00 95.88 112 GLY A CA 1
ATOM 924 C C . GLY A 1 112 ? -4.967 -2.930 10.080 1.00 95.88 112 GLY A C 1
ATOM 925 O O . GLY A 1 112 ? -4.383 -3.241 11.116 1.00 95.88 112 GLY A O 1
ATOM 926 N N . ALA A 1 113 ? -4.375 -2.214 9.125 1.00 93.81 113 ALA A N 1
ATOM 927 C CA . ALA A 1 113 ? -3.013 -1.700 9.206 1.00 93.81 113 ALA A CA 1
ATOM 928 C C . ALA A 1 113 ? -3.017 -0.174 9.120 1.00 93.81 113 ALA A C 1
ATOM 930 O O . ALA A 1 113 ? -3.668 0.405 8.265 1.00 93.81 113 ALA A O 1
ATOM 931 N N . HIS A 1 114 ? -2.287 0.483 10.016 1.00 93.12 114 HIS A N 1
ATOM 932 C CA . HIS A 1 114 ? -2.271 1.940 10.073 1.00 93.12 114 HIS A CA 1
ATOM 933 C C . HIS A 1 114 ? -1.531 2.571 8.883 1.00 93.12 114 HIS A C 1
ATOM 935 O O . HIS A 1 114 ? -0.430 2.138 8.543 1.00 93.12 114 HIS A O 1
ATOM 941 N N . HIS A 1 115 ? -2.122 3.642 8.360 1.00 91.75 115 HIS A N 1
ATOM 942 C CA . HIS A 1 115 ? -1.612 4.546 7.330 1.00 91.75 115 HIS A CA 1
ATOM 943 C C . HIS A 1 115 ? -1.704 5.971 7.880 1.00 91.75 115 HIS A C 1
ATOM 945 O O . HIS A 1 115 ? -2.698 6.299 8.537 1.00 91.75 115 HIS A O 1
ATOM 951 N N . ASP A 1 116 ? -0.695 6.800 7.621 1.00 87.12 116 ASP A N 1
ATOM 952 C CA . ASP A 1 116 ? -0.666 8.187 8.098 1.00 87.12 116 ASP A CA 1
ATOM 953 C C . ASP A 1 116 ? -0.959 9.157 6.946 1.00 87.12 116 ASP A C 1
ATOM 955 O O . ASP A 1 116 ? -0.351 9.073 5.876 1.00 87.12 116 ASP A O 1
ATOM 959 N N . GLY A 1 117 ? -1.892 10.086 7.163 1.00 84.38 117 GLY A N 1
ATOM 960 C CA . GLY A 1 117 ? -2.251 11.122 6.191 1.00 84.38 117 GLY A CA 1
ATOM 961 C C . GLY A 1 117 ? -2.645 10.569 4.816 1.00 84.38 117 GLY A C 1
ATOM 962 O O . GLY A 1 117 ? -3.537 9.733 4.701 1.00 84.38 117 GLY A O 1
ATOM 963 N N . VAL A 1 118 ? -1.972 11.047 3.768 1.00 90.50 118 VAL A N 1
ATOM 964 C CA . VAL A 1 118 ? -2.266 10.730 2.359 1.00 90.50 118 VAL A CA 1
ATOM 965 C C . VAL A 1 118 ? -1.875 9.311 1.926 1.00 90.50 118 VAL A C 1
ATOM 967 O O . VAL A 1 118 ? -2.186 8.915 0.807 1.00 90.50 118 VAL A O 1
ATOM 970 N N . GLN A 1 119 ? -1.224 8.521 2.788 1.00 91.62 119 GLN A N 1
ATOM 971 C CA . GLN A 1 119 ? -0.705 7.186 2.445 1.00 91.62 119 GLN A CA 1
ATOM 972 C C . GLN A 1 119 ? -1.777 6.181 1.993 1.00 91.62 119 GLN A C 1
ATOM 974 O O . GLN A 1 119 ? -1.434 5.167 1.399 1.00 91.62 119 GLN A O 1
ATOM 979 N N . PHE A 1 120 ? -3.064 6.457 2.229 1.00 94.81 120 PHE A N 1
ATOM 980 C CA . PHE A 1 120 ? -4.161 5.664 1.668 1.00 94.81 120 PHE A CA 1
ATOM 981 C C . PHE A 1 120 ? -4.165 5.649 0.132 1.00 94.81 120 PHE A C 1
ATOM 983 O O . PHE A 1 120 ? -4.639 4.682 -0.459 1.00 94.81 120 PHE A O 1
ATOM 990 N N . LEU A 1 121 ? -3.659 6.710 -0.511 1.00 95.88 121 LEU A N 1
ATOM 991 C CA . LEU A 1 121 ? -3.765 6.934 -1.953 1.00 95.88 121 LEU A CA 1
ATOM 992 C C . LEU A 1 121 ? -3.279 5.733 -2.777 1.00 95.88 121 LEU A C 1
ATOM 994 O O . LEU A 1 121 ? -3.964 5.330 -3.718 1.00 95.88 121 LEU A O 1
ATOM 998 N N . TYR A 1 122 ? -2.160 5.127 -2.378 1.00 95.94 122 TYR A N 1
ATOM 999 C CA . TYR A 1 122 ? -1.598 3.938 -3.013 1.00 95.94 122 TYR A CA 1
ATOM 1000 C C . TYR A 1 122 ? -2.617 2.791 -3.110 1.00 95.94 122 TYR A C 1
ATOM 1002 O O . TYR A 1 122 ? -2.889 2.265 -4.192 1.00 95.94 122 TYR A O 1
ATOM 1010 N N . ASP A 1 123 ? -3.216 2.411 -1.981 1.00 95.88 123 ASP A N 1
ATOM 1011 C CA . ASP A 1 123 ? -4.166 1.301 -1.912 1.00 95.88 123 ASP A CA 1
ATOM 1012 C C . ASP A 1 123 ? -5.504 1.634 -2.577 1.00 95.88 123 ASP A C 1
ATOM 1014 O O . ASP A 1 123 ? -6.131 0.753 -3.170 1.00 95.88 123 ASP A O 1
ATOM 1018 N N . LEU A 1 124 ? -5.939 2.898 -2.522 1.00 96.62 124 LEU A N 1
ATOM 1019 C CA . LEU A 1 124 ? -7.157 3.346 -3.205 1.00 96.62 124 LEU A CA 1
ATOM 1020 C C . LEU A 1 124 ? -7.001 3.264 -4.730 1.00 96.62 124 LEU A C 1
ATOM 1022 O O . LEU A 1 124 ? -7.889 2.744 -5.405 1.00 96.62 124 LEU A O 1
ATOM 1026 N N . GLN A 1 125 ? -5.854 3.682 -5.273 1.00 95.88 125 GLN A N 1
ATOM 1027 C CA . GLN A 1 125 ? -5.543 3.535 -6.699 1.00 95.88 125 GLN A CA 1
ATOM 1028 C C . GLN A 1 125 ? -5.429 2.061 -7.114 1.00 95.88 125 GLN A C 1
ATOM 1030 O O . GLN A 1 125 ? -5.932 1.687 -8.176 1.00 95.88 125 GLN A O 1
ATOM 1035 N N . LEU A 1 126 ? -4.825 1.208 -6.276 1.00 94.75 126 LEU A N 1
ATOM 1036 C CA . LEU A 1 126 ? -4.794 -0.236 -6.522 1.00 94.75 126 LEU A CA 1
ATOM 1037 C C . LEU A 1 126 ? -6.204 -0.833 -6.578 1.00 94.75 126 LEU A C 1
ATOM 1039 O O . LEU A 1 126 ? -6.502 -1.594 -7.499 1.00 94.75 126 LEU A O 1
ATOM 1043 N N . LEU A 1 127 ? -7.080 -0.494 -5.628 1.00 95.12 127 LEU A N 1
ATOM 1044 C CA . LEU A 1 127 ? -8.475 -0.945 -5.643 1.00 95.12 127 LEU A CA 1
ATOM 1045 C C . LEU A 1 127 ? -9.212 -0.455 -6.887 1.00 95.12 127 LEU A C 1
ATOM 1047 O O . LEU A 1 127 ? -9.842 -1.266 -7.564 1.00 95.12 127 LEU A O 1
ATOM 1051 N N . HIS A 1 128 ? -9.065 0.823 -7.233 1.00 94.19 128 HIS A N 1
ATOM 1052 C CA . HIS A 1 128 ? -9.693 1.385 -8.424 1.00 94.19 128 HIS A CA 1
ATOM 1053 C C . HIS A 1 128 ? -9.234 0.679 -9.710 1.00 94.19 128 HIS A C 1
ATOM 1055 O O . HIS A 1 128 ? -10.043 0.357 -10.577 1.00 94.19 128 HIS A O 1
ATOM 1061 N N . MET A 1 129 ? -7.949 0.324 -9.814 1.00 93.31 129 MET A N 1
ATOM 1062 C CA . MET A 1 129 ? -7.426 -0.472 -10.933 1.00 93.31 129 MET A CA 1
ATOM 1063 C C . MET A 1 129 ? -8.079 -1.866 -11.030 1.00 93.31 129 MET A C 1
ATOM 1065 O O . MET A 1 129 ? -8.165 -2.439 -12.119 1.00 93.31 129 MET A O 1
ATOM 1069 N N . HIS A 1 130 ? -8.516 -2.457 -9.914 1.00 90.56 130 HIS A N 1
ATOM 1070 C CA . HIS A 1 130 ? -9.073 -3.808 -9.912 1.00 90.56 130 HIS A CA 1
ATOM 1071 C C . HIS A 1 130 ? -10.494 -3.898 -10.466 1.00 90.56 130 HIS A C 1
ATOM 1073 O O . HIS A 1 130 ? -10.773 -4.838 -11.221 1.00 90.56 130 HIS A O 1
ATOM 1079 N N . ASP A 1 131 ? -11.380 -3.005 -10.028 1.00 88.56 131 ASP A N 1
ATOM 1080 C CA . ASP A 1 131 ? -12.815 -3.052 -10.327 1.00 88.56 131 ASP A CA 1
ATOM 1081 C C . ASP A 1 131 ? -13.497 -1.671 -10.310 1.00 88.56 131 ASP A C 1
ATOM 1083 O O . ASP A 1 131 ? -14.714 -1.576 -10.127 1.00 88.56 131 ASP A O 1
ATOM 1087 N N . GLY A 1 132 ? -12.724 -0.602 -10.529 1.00 89.94 132 GLY A N 1
ATOM 1088 C CA . GLY A 1 132 ? -13.204 0.771 -10.439 1.00 89.94 132 GLY A CA 1
ATOM 1089 C C . GLY A 1 132 ? -13.663 1.093 -9.019 1.00 89.94 132 GLY A C 1
ATOM 1090 O O . GLY A 1 132 ? -12.985 0.805 -8.034 1.00 89.94 132 GLY A O 1
ATOM 1091 N N . ASP A 1 133 ? -14.853 1.666 -8.893 1.00 94.75 133 ASP A N 1
ATOM 1092 C CA . ASP A 1 133 ? -15.344 2.141 -7.596 1.00 94.75 133 ASP A CA 1
ATOM 1093 C C . ASP A 1 133 ? -16.008 1.047 -6.749 1.00 94.75 133 ASP A C 1
ATOM 1095 O O . ASP A 1 133 ? -16.307 1.256 -5.569 1.00 94.75 133 ASP A O 1
ATOM 1099 N N . ALA A 1 134 ? -16.209 -0.153 -7.305 1.00 95.69 134 ALA A N 1
ATOM 1100 C CA . ALA A 1 134 ? -16.945 -1.223 -6.638 1.00 95.69 134 ALA A CA 1
ATOM 1101 C C . ALA A 1 134 ? -16.275 -1.674 -5.328 1.00 95.69 134 ALA A C 1
ATOM 1103 O O . ALA A 1 134 ? -16.948 -1.778 -4.295 1.00 95.69 134 ALA A O 1
ATOM 1104 N N . SER A 1 135 ? -14.961 -1.922 -5.325 1.00 95.31 135 SER A N 1
ATOM 1105 C CA . SER A 1 135 ? -14.248 -2.253 -4.086 1.00 95.31 135 SER A CA 1
ATOM 1106 C C . SER A 1 135 ? -14.057 -1.048 -3.169 1.00 95.31 135 SER A C 1
ATOM 1108 O O . SER A 1 135 ? -14.058 -1.215 -1.948 1.00 95.31 135 SER A O 1
ATOM 1110 N N . LEU A 1 136 ? -13.952 0.164 -3.719 1.00 97.50 136 LEU A N 1
ATOM 1111 C CA . LEU A 1 136 ? -13.853 1.391 -2.925 1.00 97.50 136 LEU A CA 1
ATOM 1112 C C . LEU A 1 13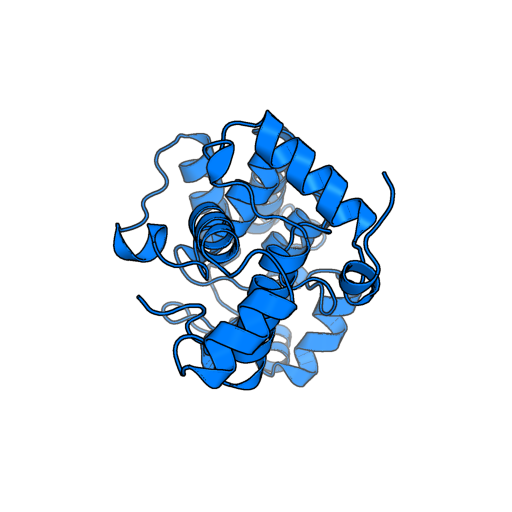6 ? -15.117 1.622 -2.088 1.00 97.50 136 LEU A C 1
ATOM 1114 O O . LEU A 1 136 ? -15.018 1.876 -0.886 1.00 97.50 136 LEU A O 1
ATOM 1118 N N . HIS A 1 137 ? -16.306 1.423 -2.662 1.00 98.25 137 HIS A N 1
ATOM 1119 C CA . HIS A 1 137 ? -17.562 1.464 -1.908 1.00 98.25 137 HIS A CA 1
ATOM 1120 C C . HIS A 1 137 ? -17.594 0.435 -0.770 1.00 98.25 137 HIS A C 1
ATOM 1122 O O . HIS A 1 137 ? -18.037 0.754 0.331 1.00 98.25 137 HIS A O 1
ATOM 1128 N N . GLN A 1 138 ? -17.047 -0.767 -0.978 1.00 97.88 138 GLN A N 1
ATOM 1129 C CA . GLN A 1 138 ? -16.963 -1.772 0.088 1.00 97.88 138 GLN A CA 1
ATOM 1130 C C . GLN A 1 138 ? -16.029 -1.343 1.228 1.00 97.88 138 GLN A C 1
ATOM 1132 O O . GLN A 1 138 ? -16.302 -1.661 2.388 1.00 97.88 138 GLN A O 1
ATOM 1137 N N . VAL A 1 139 ? -14.929 -0.642 0.928 1.00 98.00 139 VAL A N 1
ATOM 1138 C CA . VAL A 1 139 ? -14.060 -0.055 1.962 1.00 98.00 139 VAL A CA 1
ATOM 1139 C C . VAL A 1 139 ? -14.803 1.052 2.704 1.00 98.00 139 VAL A C 1
ATOM 1141 O O . VAL A 1 139 ? -14.823 1.024 3.935 1.00 98.00 139 VAL A O 1
ATOM 1144 N N . ARG A 1 140 ? -15.451 1.977 1.981 1.00 98.56 140 ARG A N 1
ATOM 1145 C CA . ARG A 1 140 ? -16.243 3.075 2.561 1.00 98.56 140 ARG A CA 1
ATOM 1146 C C . ARG A 1 140 ? -17.282 2.540 3.540 1.00 98.56 140 ARG A C 1
ATOM 1148 O O . ARG A 1 140 ? -17.327 2.968 4.689 1.00 98.56 140 ARG A O 1
ATOM 1155 N N . ASP A 1 141 ? -18.087 1.576 3.107 1.00 98.56 141 ASP A N 1
ATOM 1156 C CA . ASP A 1 141 ? -19.194 1.051 3.905 1.00 98.56 141 ASP A CA 1
ATOM 1157 C C . ASP A 1 141 ? -18.684 0.305 5.149 1.00 98.56 141 ASP A C 1
ATOM 1159 O O . ASP A 1 141 ? -19.246 0.445 6.240 1.00 98.56 141 ASP A O 1
ATOM 1163 N N . ALA A 1 142 ? -17.575 -0.433 5.023 1.00 98.38 142 ALA A N 1
ATOM 1164 C CA . ALA A 1 142 ? -16.939 -1.099 6.155 1.00 98.38 142 ALA A CA 1
ATOM 1165 C C . ALA A 1 142 ? -16.315 -0.101 7.146 1.00 98.38 142 ALA A C 1
ATOM 1167 O O . ALA A 1 142 ? -16.525 -0.236 8.353 1.00 98.38 142 ALA A O 1
ATOM 1168 N N . ALA A 1 143 ? -15.592 0.913 6.661 1.00 98.50 143 ALA A N 1
ATOM 1169 C CA . ALA A 1 143 ? -15.009 1.965 7.493 1.00 98.50 143 ALA A CA 1
ATOM 1170 C C . ALA A 1 143 ? -16.104 2.750 8.230 1.00 98.50 143 ALA A C 1
ATOM 1172 O O . ALA A 1 143 ? -16.030 2.916 9.448 1.00 98.50 143 ALA A O 1
ATOM 1173 N N . ARG A 1 144 ? -17.182 3.115 7.528 1.00 98.75 144 ARG A N 1
ATOM 1174 C CA . ARG A 1 144 ? -18.374 3.749 8.103 1.00 98.75 144 ARG A CA 1
ATOM 1175 C C . ARG A 1 144 ? -19.002 2.899 9.199 1.00 98.75 144 ARG A C 1
ATOM 1177 O O . ARG A 1 144 ? -19.261 3.404 10.287 1.00 98.75 144 ARG A O 1
ATOM 1184 N N . ALA A 1 145 ? -19.177 1.598 8.970 1.00 98.75 145 ALA A N 1
ATOM 1185 C CA . ALA A 1 145 ? -19.692 0.700 9.998 1.00 98.75 145 ALA A CA 1
ATOM 1186 C C . ALA A 1 145 ? -18.782 0.644 11.243 1.00 98.75 145 ALA A C 1
ATOM 1188 O O . ALA A 1 145 ? -19.291 0.500 12.355 1.00 98.75 145 ALA A O 1
ATOM 1189 N N . VAL A 1 146 ? -17.455 0.754 11.094 1.00 98.50 146 VAL A N 1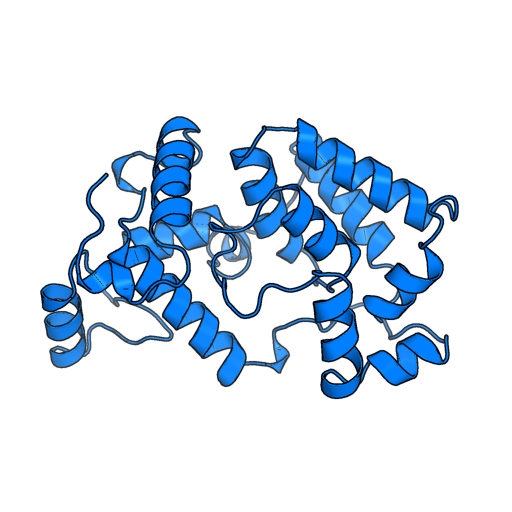
ATOM 1190 C CA . VAL A 1 146 ? -16.520 0.825 12.235 1.00 98.50 146 VAL A CA 1
ATOM 1191 C C . VAL A 1 146 ? -16.664 2.148 12.991 1.00 98.50 146 VAL A C 1
ATOM 1193 O O . VAL A 1 146 ? -16.707 2.138 14.224 1.00 98.50 146 VAL A O 1
ATOM 1196 N N . VAL A 1 147 ? -16.755 3.268 12.270 1.00 98.50 147 VAL A N 1
ATOM 1197 C CA . VAL A 1 147 ? -16.925 4.611 12.849 1.00 98.50 147 VAL A CA 1
ATOM 1198 C C . VAL A 1 147 ? -18.239 4.707 13.627 1.00 98.50 147 VAL A C 1
ATOM 1200 O O . VAL A 1 147 ? -18.239 5.147 14.773 1.00 98.50 147 VAL A O 1
ATOM 1203 N N . GLU A 1 148 ? -19.330 4.209 13.049 1.00 98.38 148 GLU A N 1
ATOM 1204 C CA . GLU A 1 148 ? -20.676 4.227 13.637 1.00 98.38 148 GLU A CA 1
ATOM 1205 C C . GLU A 1 148 ? -20.907 3.129 14.694 1.00 98.38 148 GLU A C 1
ATOM 1207 O O . GLU A 1 148 ? -22.005 3.009 15.231 1.00 98.38 148 GLU A O 1
ATOM 1212 N N . GLY A 1 149 ? -19.907 2.287 14.983 1.00 97.81 149 GLY A N 1
ATOM 1213 C CA . GLY A 1 149 ? -20.021 1.223 15.990 1.00 97.81 149 GLY A CA 1
ATOM 1214 C C . GLY A 1 149 ? -20.920 0.045 15.589 1.00 97.81 149 GLY A C 1
ATOM 1215 O O . GLY A 1 149 ? -21.273 -0.773 16.432 1.00 97.81 149 GLY A O 1
ATOM 1216 N N . ARG A 1 150 ? -21.277 -0.075 14.306 1.00 98.31 150 ARG A N 1
ATOM 1217 C CA . ARG A 1 150 ? -22.113 -1.166 13.769 1.00 98.31 150 ARG A CA 1
ATOM 1218 C C . ARG A 1 150 ? -21.301 -2.367 13.290 1.00 98.31 150 ARG A C 1
ATOM 1220 O O . ARG A 1 150 ? -21.849 -3.449 13.099 1.00 98.31 150 ARG A O 1
ATOM 1227 N N . HIS A 1 151 ? -20.000 -2.193 13.062 1.00 98.12 151 HIS A N 1
ATOM 1228 C CA . HIS A 1 151 ? -19.145 -3.277 12.598 1.00 98.12 151 HIS A CA 1
ATOM 1229 C C . HIS A 1 151 ? -18.896 -4.279 13.740 1.00 98.12 151 HIS A C 1
ATOM 1231 O O . HIS A 1 151 ? -18.342 -3.889 14.769 1.00 98.12 151 HIS A O 1
ATOM 1237 N N . PRO A 1 152 ? -19.179 -5.584 13.562 1.00 97.19 152 PRO A N 1
ATOM 1238 C CA . PRO A 1 152 ? -19.091 -6.581 14.640 1.00 97.19 152 PRO A CA 1
ATOM 1239 C C . PRO A 1 152 ? -17.676 -6.737 15.211 1.00 97.19 152 PRO A C 1
ATOM 1241 O O . PRO A 1 152 ? -17.486 -7.193 16.333 1.00 97.19 152 PRO A O 1
ATOM 1244 N N . ARG A 1 153 ? -16.659 -6.356 14.431 1.00 96.75 153 ARG A N 1
ATOM 1245 C CA . ARG A 1 153 ? -15.244 -6.359 14.839 1.00 96.75 153 ARG A CA 1
ATOM 1246 C C . ARG A 1 153 ? -14.661 -4.955 15.012 1.00 96.75 153 ARG A C 1
ATOM 1248 O O . ARG A 1 153 ? -13.444 -4.813 15.025 1.00 96.75 153 ARG A O 1
ATOM 1255 N N . GLY A 1 154 ? -15.505 -3.923 15.067 1.00 97.31 154 GLY A N 1
ATOM 1256 C CA . GLY A 1 154 ? -15.086 -2.520 15.026 1.00 97.31 154 GLY A CA 1
ATOM 1257 C C . GLY A 1 154 ? -14.097 -2.164 16.132 1.00 97.31 154 GLY A C 1
ATOM 1258 O O . GLY A 1 154 ? -13.028 -1.640 15.843 1.00 97.31 154 GLY A O 1
ATOM 1259 N N . GLU A 1 155 ? -14.384 -2.541 17.379 1.00 97.25 155 GLU A N 1
ATOM 1260 C CA . GLU A 1 155 ? -13.470 -2.289 18.502 1.00 97.25 155 GLU A CA 1
ATOM 1261 C C . GLU A 1 155 ? -12.102 -2.952 18.317 1.00 97.25 155 GLU A C 1
ATOM 1263 O O . GLU A 1 155 ? -11.070 -2.339 18.575 1.00 97.25 155 GLU A O 1
ATOM 1268 N N . TRP A 1 156 ? -12.090 -4.202 17.844 1.00 98.00 156 TRP A N 1
ATOM 1269 C CA . TRP A 1 156 ? -10.851 -4.928 17.578 1.00 98.00 156 TRP A CA 1
ATOM 1270 C C . TRP A 1 156 ? -10.028 -4.253 16.482 1.00 98.00 156 TRP A C 1
ATOM 1272 O O . TRP A 1 156 ? -8.832 -4.053 16.663 1.00 98.00 156 TRP A O 1
ATOM 1282 N N . LEU A 1 157 ? -10.663 -3.871 15.371 1.00 98.00 157 LEU A N 1
ATOM 1283 C CA . LEU A 1 157 ? -9.987 -3.178 14.273 1.00 98.00 157 LEU A CA 1
ATOM 1284 C C . LEU A 1 157 ? -9.405 -1.840 14.738 1.00 98.00 157 LEU A C 1
ATOM 1286 O O . LEU A 1 157 ? -8.255 -1.544 14.427 1.00 98.00 157 LEU A O 1
ATOM 1290 N N . ARG A 1 158 ? -10.156 -1.068 15.535 1.00 97.69 158 ARG A N 1
ATOM 1291 C CA . ARG A 1 158 ? -9.693 0.205 16.115 1.00 97.69 158 ARG A CA 1
ATOM 1292 C C . ARG A 1 158 ? -8.489 0.013 17.038 1.00 97.69 158 ARG A C 1
ATOM 1294 O O . ARG A 1 158 ? -7.546 0.794 16.977 1.00 97.69 158 ARG A O 1
ATOM 1301 N N . ASP A 1 159 ? -8.486 -1.031 17.860 1.00 97.81 159 ASP A N 1
ATOM 1302 C CA . ASP A 1 159 ? -7.341 -1.330 18.725 1.00 97.81 159 ASP A CA 1
ATOM 1303 C C . ASP A 1 159 ? -6.138 -1.878 17.939 1.00 97.81 159 ASP A C 1
ATOM 1305 O O . ASP A 1 159 ? -4.994 -1.597 18.298 1.00 97.81 159 ASP A O 1
ATOM 1309 N N . LEU A 1 160 ? -6.375 -2.612 16.846 1.00 97.00 160 LEU A N 1
ATOM 1310 C CA . LEU A 1 160 ? -5.327 -3.170 15.991 1.00 97.00 160 LEU A CA 1
ATOM 1311 C C . LEU A 1 160 ? -4.557 -2.091 15.222 1.00 97.00 160 LEU A C 1
ATOM 1313 O O . LEU A 1 160 ? -3.335 -2.180 15.103 1.00 97.00 160 LEU A O 1
ATOM 1317 N N . VAL A 1 161 ? -5.245 -1.052 14.744 1.00 96.44 161 VAL A N 1
ATOM 1318 C CA . VAL A 1 161 ? -4.603 0.104 14.089 1.00 96.44 161 VAL A CA 1
ATOM 1319 C C . VAL A 1 161 ? -3.945 1.059 15.090 1.00 96.44 161 VAL A C 1
ATOM 1321 O O . VAL A 1 161 ? -3.187 1.930 14.676 1.00 96.44 161 VAL A O 1
ATOM 1324 N N . VAL A 1 162 ? -4.156 0.842 16.395 1.00 96.62 162 VAL A N 1
ATOM 1325 C CA . VAL A 1 162 ? -3.487 1.483 17.545 1.00 96.62 162 VAL A CA 1
ATOM 1326 C C . VAL A 1 162 ? -3.807 2.964 17.755 1.00 96.62 162 VAL A C 1
ATOM 1328 O O . VAL A 1 162 ? -3.961 3.372 18.904 1.00 96.62 162 VAL A O 1
ATOM 1331 N N . PHE A 1 163 ? -3.903 3.770 16.701 1.00 96.44 163 PHE A N 1
ATOM 1332 C CA . PHE A 1 163 ? -4.033 5.224 16.796 1.00 96.44 163 PHE A CA 1
ATOM 1333 C C . PHE A 1 163 ? -5.493 5.689 16.780 1.00 96.44 163 PHE A C 1
ATOM 1335 O O . PHE A 1 163 ? -6.373 5.063 16.179 1.00 96.44 163 PHE A O 1
ATOM 1342 N N . GLU A 1 164 ? -5.767 6.792 17.474 1.00 96.69 164 GLU A N 1
ATOM 1343 C CA . GLU A 1 164 ? -7.074 7.445 17.424 1.00 96.69 164 GLU A CA 1
ATOM 1344 C C . GLU A 1 164 ? -7.393 7.963 16.013 1.00 96.69 164 GLU A C 1
ATOM 1346 O O . GLU A 1 164 ? -6.502 8.264 15.223 1.00 96.69 164 GLU A O 1
ATOM 1351 N N . ARG A 1 165 ? -8.691 8.081 15.712 1.00 96.31 165 ARG A N 1
ATOM 1352 C CA . ARG A 1 165 ? -9.238 8.669 14.474 1.00 96.31 165 ARG A CA 1
ATOM 1353 C C . ARG A 1 165 ? -8.845 7.998 13.149 1.00 96.31 165 ARG A C 1
ATOM 1355 O O . ARG A 1 165 ? -9.152 8.538 12.090 1.00 96.31 165 ARG A O 1
ATOM 1362 N N . TYR A 1 166 ? -8.197 6.833 13.179 1.00 97.38 166 TYR A N 1
ATOM 1363 C CA . TYR A 1 166 ? -7.746 6.161 11.960 1.00 97.38 166 TYR A CA 1
ATOM 1364 C C . TYR A 1 166 ? -8.893 5.813 10.999 1.00 97.38 166 TYR A C 1
ATOM 1366 O O . TYR A 1 166 ? -8.822 6.144 9.820 1.00 97.38 166 TYR A O 1
ATOM 1374 N N . HIS A 1 167 ? -9.956 5.162 11.483 1.00 98.00 167 HIS A N 1
ATOM 1375 C CA . HIS A 1 167 ? -11.069 4.742 10.620 1.00 98.00 167 HIS A CA 1
ATOM 1376 C C . HIS A 1 167 ? -11.912 5.924 10.139 1.00 98.00 167 HIS A C 1
ATOM 1378 O O . HIS A 1 167 ? -12.445 5.872 9.036 1.00 98.00 167 HIS A O 1
ATOM 1384 N N . GLU A 1 168 ? -11.991 6.998 10.924 1.00 97.88 168 GLU A N 1
ATOM 1385 C CA . GLU A 1 168 ? -12.572 8.273 10.506 1.00 97.88 168 GLU A CA 1
ATOM 1386 C C . GLU A 1 168 ? -11.760 8.910 9.370 1.00 97.88 168 GLU A C 1
ATOM 1388 O O . GLU A 1 168 ? -12.337 9.357 8.383 1.00 97.88 168 GLU A O 1
ATOM 1393 N N . ALA A 1 169 ? -10.427 8.912 9.482 1.00 97.12 169 ALA A N 1
ATOM 1394 C CA . ALA A 1 169 ? -9.541 9.413 8.434 1.00 97.12 169 ALA A CA 1
ATOM 1395 C C . ALA A 1 169 ? -9.618 8.555 7.162 1.00 97.12 169 ALA A C 1
ATOM 1397 O O . ALA A 1 169 ? -9.717 9.102 6.070 1.00 97.12 169 ALA A O 1
ATOM 1398 N N . LEU A 1 170 ? -9.644 7.224 7.302 1.00 97.88 170 LEU A N 1
ATOM 1399 C CA . LEU A 1 170 ? -9.848 6.302 6.184 1.00 97.88 170 LEU A CA 1
ATOM 1400 C C . LEU A 1 170 ? -11.190 6.552 5.487 1.00 97.88 170 LEU A C 1
ATOM 1402 O O . LEU A 1 170 ? -11.239 6.585 4.263 1.00 97.88 170 LEU A O 1
ATOM 1406 N N . LEU A 1 171 ? -12.277 6.714 6.248 1.00 98.38 171 LEU A N 1
ATOM 1407 C CA . LEU A 1 171 ? -13.600 6.968 5.679 1.00 98.38 171 LEU A CA 1
ATOM 1408 C C . LEU A 1 171 ? -13.600 8.257 4.850 1.00 98.38 171 LEU A C 1
ATOM 1410 O O . LEU A 1 171 ? -13.986 8.219 3.686 1.00 98.38 171 LEU A O 1
ATOM 1414 N N . ALA A 1 172 ? -13.093 9.352 5.423 1.00 97.81 172 ALA A N 1
ATOM 1415 C CA . ALA A 1 172 ? -12.986 10.633 4.729 1.00 97.81 172 ALA A CA 1
ATOM 1416 C C . ALA A 1 172 ? -12.093 10.541 3.478 1.00 97.81 172 ALA A C 1
ATOM 1418 O O . ALA A 1 172 ? -12.437 11.084 2.434 1.00 97.81 172 ALA A O 1
ATOM 1419 N N . ALA A 1 173 ? -10.975 9.813 3.559 1.00 97.56 173 ALA A N 1
ATOM 1420 C CA . ALA A 1 173 ? -10.075 9.574 2.433 1.00 97.56 173 ALA A CA 1
ATOM 1421 C C . ALA A 1 173 ? -10.762 8.824 1.281 1.00 97.56 173 ALA A C 1
ATOM 1423 O O . ALA A 1 173 ? -10.640 9.218 0.124 1.00 97.56 173 ALA A O 1
ATOM 1424 N N . VAL A 1 174 ? -11.498 7.752 1.580 1.00 98.06 174 VAL A N 1
ATOM 1425 C CA . VAL A 1 174 ? -12.204 6.966 0.556 1.00 98.06 174 VAL A CA 1
ATOM 1426 C C . VAL A 1 174 ? -13.326 7.788 -0.082 1.00 98.06 174 VAL A C 1
ATOM 1428 O O . VAL A 1 174 ? -13.506 7.722 -1.294 1.00 98.06 174 VAL A O 1
ATOM 1431 N N . GLU A 1 175 ? -14.064 8.567 0.711 1.00 98.38 175 GLU A N 1
ATOM 1432 C CA . GLU A 1 175 ? -15.120 9.458 0.210 1.00 98.38 175 GLU A CA 1
ATOM 1433 C C . GLU A 1 175 ? -14.546 10.537 -0.707 1.00 98.38 175 GLU A C 1
ATOM 1435 O O . GLU A 1 175 ? -14.995 10.660 -1.844 1.00 98.38 175 GLU A O 1
ATOM 1440 N N . ALA A 1 176 ? -13.473 11.210 -0.287 1.00 97.94 176 ALA A N 1
ATOM 1441 C CA . ALA A 1 176 ? -12.800 12.199 -1.119 1.00 97.94 176 ALA A CA 1
ATOM 1442 C C . ALA A 1 176 ? -12.244 11.591 -2.419 1.00 97.94 176 ALA A C 1
ATOM 1444 O O . ALA A 1 176 ? -12.303 12.209 -3.480 1.00 97.94 176 ALA A O 1
ATOM 1445 N N . PHE A 1 177 ? -11.720 10.362 -2.374 1.00 97.25 177 PHE A N 1
ATOM 1446 C CA . PHE A 1 177 ? -11.235 9.678 -3.576 1.00 97.25 177 PHE A CA 1
ATOM 1447 C C . PHE A 1 177 ? -12.371 9.363 -4.554 1.00 97.25 177 PHE A C 1
ATOM 1449 O O . PHE A 1 177 ? -12.243 9.652 -5.741 1.00 97.25 177 PHE A O 1
ATOM 1456 N N . LEU A 1 178 ? -13.492 8.829 -4.057 1.00 97.56 178 LEU A N 1
ATOM 1457 C CA . LEU A 1 178 ? -14.688 8.539 -4.858 1.00 97.56 178 LEU A CA 1
ATOM 1458 C C . LEU A 1 178 ? -15.306 9.803 -5.475 1.00 97.56 178 LEU A C 1
ATOM 1460 O O . LEU A 1 178 ? -15.847 9.754 -6.575 1.00 97.56 178 LEU A O 1
ATOM 1464 N N . GLU A 1 179 ? -15.228 10.933 -4.777 1.00 97.50 179 GLU A N 1
ATOM 1465 C CA . GLU A 1 179 ? -15.726 12.231 -5.247 1.00 97.50 179 GLU A CA 1
ATOM 1466 C C . GLU A 1 179 ? -14.734 12.963 -6.168 1.00 97.50 179 GLU A C 1
ATOM 1468 O O . GLU A 1 179 ? -15.059 14.018 -6.713 1.00 97.50 179 GLU A O 1
ATOM 1473 N N . GLY A 1 180 ? -13.516 12.437 -6.340 1.00 95.56 180 GLY A N 1
ATOM 1474 C CA . GLY A 1 180 ? -12.445 13.102 -7.085 1.00 95.56 180 GLY A CA 1
ATOM 1475 C C . GLY A 1 180 ? -11.859 14.333 -6.378 1.00 95.56 180 GLY A C 1
ATOM 1476 O O . GLY A 1 180 ? -11.139 15.110 -7.001 1.00 95.56 180 GLY A O 1
ATOM 1477 N N . SER A 1 181 ? -12.144 14.511 -5.087 1.00 96.50 181 SER A N 1
ATOM 1478 C CA . SER A 1 181 ? -11.689 15.620 -4.241 1.00 96.50 181 SER A CA 1
ATOM 1479 C C . SER A 1 181 ? -10.489 15.259 -3.353 1.00 96.50 181 SER A C 1
ATOM 1481 O O . SER A 1 181 ? -10.075 16.060 -2.520 1.00 96.50 181 SER A O 1
ATOM 1483 N N . PHE A 1 182 ? -9.899 14.067 -3.517 1.00 95.69 182 PHE A N 1
ATOM 1484 C CA . PHE A 1 182 ? -8.721 13.656 -2.747 1.00 95.69 182 PHE A CA 1
ATOM 1485 C C . PHE A 1 182 ? -7.503 14.534 -3.061 1.00 95.69 182 PHE A C 1
ATOM 1487 O O . PHE A 1 182 ? -6.905 14.463 -4.144 1.00 95.69 182 PHE A O 1
ATOM 1494 N N . GLU A 1 183 ? -7.100 15.332 -2.077 1.00 93.06 183 GLU A N 1
ATOM 1495 C CA . GLU A 1 183 ? -5.958 16.230 -2.182 1.00 93.06 183 GLU A CA 1
ATOM 1496 C C . GLU A 1 183 ? -4.653 15.532 -1.786 1.00 93.06 183 GLU A C 1
ATOM 1498 O O . GLU A 1 183 ? -4.524 14.935 -0.719 1.00 93.06 183 GLU A O 1
ATOM 1503 N N . ALA A 1 184 ? -3.661 15.643 -2.664 1.00 94.25 184 ALA A N 1
ATOM 1504 C CA . ALA A 1 184 ? -2.274 15.288 -2.405 1.00 94.25 184 ALA A CA 1
ATOM 1505 C C . ALA A 1 184 ? -1.400 16.320 -3.119 1.00 94.25 184 ALA A C 1
ATOM 1507 O O . ALA A 1 184 ? -1.662 16.669 -4.280 1.00 94.25 184 ALA A O 1
ATOM 1508 N N . SER A 1 185 ? -0.384 16.819 -2.421 1.00 95.06 185 SER A N 1
ATOM 1509 C CA . SER A 1 185 ? 0.582 17.776 -2.955 1.00 95.06 185 SER A CA 1
ATOM 1510 C C . SER A 1 185 ? 1.362 17.188 -4.134 1.00 95.06 185 SER A C 1
ATOM 1512 O O . SER A 1 185 ? 1.452 15.972 -4.312 1.00 95.06 185 SER A O 1
ATOM 1514 N N . ALA A 1 186 ? 1.988 18.053 -4.935 1.00 95.00 186 ALA A N 1
ATOM 1515 C CA . ALA A 1 186 ? 2.807 17.610 -6.063 1.00 95.00 186 ALA A CA 1
ATOM 1516 C C . ALA A 1 186 ? 3.955 16.679 -5.630 1.00 95.00 186 ALA A C 1
ATOM 1518 O O . ALA A 1 186 ? 4.261 15.720 -6.334 1.00 95.00 186 ALA A O 1
ATOM 1519 N N . SER A 1 187 ? 4.561 16.926 -4.462 1.00 94.06 187 SER A N 1
ATOM 1520 C CA . SER A 1 187 ? 5.602 16.056 -3.910 1.00 94.06 187 SER A CA 1
ATOM 1521 C C . SER A 1 187 ? 5.064 14.687 -3.505 1.00 94.06 187 SER A C 1
ATOM 1523 O O . SER A 1 187 ? 5.713 13.687 -3.784 1.00 94.06 187 SER A O 1
ATOM 1525 N N . GLU A 1 188 ? 3.875 14.622 -2.903 1.00 94.25 188 GLU A N 1
ATOM 1526 C CA . GLU A 1 188 ? 3.252 13.351 -2.508 1.00 94.25 188 GLU A CA 1
ATOM 1527 C C . GLU A 1 188 ? 2.841 12.527 -3.733 1.00 94.25 188 GLU A C 1
ATOM 1529 O O . GLU A 1 188 ? 3.076 11.324 -3.772 1.00 94.25 188 GLU A O 1
ATOM 1534 N N . ARG A 1 189 ? 2.327 13.180 -4.783 1.00 95.00 189 ARG A N 1
ATOM 1535 C CA . ARG A 1 189 ? 2.003 12.532 -6.069 1.00 95.00 189 ARG A CA 1
ATOM 1536 C C . ARG A 1 189 ? 3.226 12.086 -6.870 1.00 95.00 189 ARG A C 1
ATOM 1538 O O . ARG A 1 189 ? 3.089 11.328 -7.826 1.00 95.00 189 ARG A O 1
ATOM 1545 N N . ALA A 1 190 ? 4.412 12.578 -6.527 1.00 94.19 190 ALA A N 1
ATOM 1546 C CA . ALA A 1 190 ? 5.675 12.136 -7.110 1.00 94.19 190 ALA A CA 1
ATOM 1547 C C . ALA A 1 190 ? 6.373 11.061 -6.260 1.00 94.19 190 ALA A C 1
ATOM 1549 O O . ALA A 1 190 ? 7.355 10.473 -6.722 1.00 94.19 190 ALA A O 1
ATOM 1550 N N . ASP A 1 191 ? 5.885 10.797 -5.044 1.00 93.31 191 ASP A N 1
ATOM 1551 C CA . ASP A 1 191 ? 6.509 9.869 -4.111 1.00 93.31 191 ASP A CA 1
ATOM 1552 C C . ASP A 1 191 ? 6.019 8.425 -4.353 1.00 93.31 191 ASP A C 1
ATOM 1554 O O . ASP A 1 191 ? 4.845 8.121 -4.110 1.00 93.31 191 ASP A O 1
ATOM 1558 N N . PRO A 1 192 ? 6.899 7.495 -4.786 1.00 93.06 192 PRO A N 1
ATOM 1559 C CA . PRO A 1 192 ? 6.537 6.093 -5.004 1.00 93.06 192 PRO A CA 1
ATOM 1560 C C . PRO A 1 192 ? 6.140 5.345 -3.722 1.00 93.06 192 PRO A C 1
ATOM 1562 O O . PRO A 1 192 ? 5.711 4.196 -3.802 1.00 93.06 192 PRO A O 1
ATOM 1565 N N . ASP A 1 193 ? 6.315 5.954 -2.549 1.00 90.31 193 ASP A N 1
ATOM 1566 C CA . ASP A 1 193 ? 5.895 5.425 -1.254 1.00 90.31 193 ASP A CA 1
ATOM 1567 C C . ASP A 1 193 ? 4.469 5.821 -0.841 1.00 90.31 193 ASP A C 1
ATOM 1569 O O . ASP A 1 193 ? 3.974 5.295 0.160 1.00 90.31 193 ASP A O 1
ATOM 1573 N N . ILE A 1 194 ? 3.835 6.743 -1.573 1.00 92.62 194 ILE A N 1
ATOM 1574 C CA . ILE A 1 194 ? 2.517 7.320 -1.257 1.00 92.62 194 ILE A CA 1
ATOM 1575 C C . ILE A 1 194 ? 1.525 7.102 -2.401 1.00 92.62 194 ILE A C 1
ATOM 1577 O O . ILE A 1 194 ? 0.358 6.810 -2.147 1.00 92.62 194 ILE A O 1
ATOM 1581 N N . ASP A 1 195 ? 1.977 7.240 -3.646 1.00 95.44 195 ASP A N 1
ATOM 1582 C CA . ASP A 1 195 ? 1.139 7.169 -4.841 1.00 95.44 195 ASP A CA 1
ATOM 1583 C C . ASP A 1 195 ? 1.530 5.935 -5.679 1.00 95.44 195 ASP A C 1
ATOM 1585 O O . ASP A 1 195 ? 2.696 5.730 -6.041 1.00 95.44 195 ASP A O 1
ATOM 1589 N N . PHE A 1 196 ? 0.555 5.076 -5.983 1.00 95.88 196 PHE A N 1
ATOM 1590 C CA . PHE A 1 196 ? 0.773 3.859 -6.764 1.00 95.88 196 PHE A CA 1
ATOM 1591 C C . PHE A 1 196 ? 1.170 4.179 -8.210 1.00 95.88 196 PHE A C 1
ATOM 1593 O O . PHE A 1 196 ? 2.025 3.498 -8.778 1.00 95.88 196 PHE A O 1
ATOM 1600 N N . VAL A 1 197 ? 0.639 5.252 -8.799 1.00 95.50 197 VAL A N 1
ATOM 1601 C CA . VAL A 1 197 ? 1.073 5.727 -10.121 1.00 95.50 197 VAL A CA 1
ATOM 1602 C C . VAL A 1 197 ? 2.529 6.188 -10.073 1.00 95.50 197 VAL A C 1
ATOM 1604 O O . VAL A 1 197 ? 3.314 5.852 -10.966 1.00 95.50 197 VAL A O 1
ATOM 1607 N N . ALA A 1 198 ? 2.937 6.889 -9.012 1.00 96.06 198 ALA A N 1
ATOM 1608 C CA . ALA A 1 198 ? 4.341 7.252 -8.817 1.00 96.06 198 ALA A CA 1
ATOM 1609 C C . ALA A 1 198 ? 5.244 6.017 -8.674 1.00 96.06 198 ALA A C 1
ATOM 1611 O O . ALA A 1 198 ? 6.337 5.987 -9.245 1.00 96.06 198 ALA A O 1
ATOM 1612 N N . TYR A 1 199 ? 4.781 4.974 -7.980 1.00 96.44 199 TYR A N 1
ATOM 1613 C CA . TYR A 1 199 ? 5.485 3.695 -7.872 1.00 96.44 199 TYR A CA 1
ATOM 1614 C C . TYR A 1 199 ? 5.649 2.990 -9.218 1.00 96.44 199 TYR A C 1
ATOM 1616 O O . TYR A 1 199 ? 6.749 2.544 -9.554 1.00 96.44 199 TYR A O 1
ATOM 1624 N N . VAL A 1 200 ? 4.580 2.918 -10.011 1.00 96.88 200 VAL A N 1
ATOM 1625 C CA . VAL A 1 200 ? 4.601 2.342 -11.361 1.00 96.88 200 VAL A CA 1
ATOM 1626 C C . VAL A 1 200 ? 5.618 3.078 -12.233 1.00 96.88 200 VAL A C 1
ATOM 1628 O O . VAL A 1 200 ? 6.512 2.444 -12.799 1.00 96.88 200 VAL A O 1
ATOM 1631 N N . ARG A 1 201 ? 5.566 4.415 -12.253 1.00 96.12 201 ARG A N 1
ATOM 1632 C CA . ARG A 1 201 ? 6.524 5.263 -12.981 1.00 96.12 201 ARG A CA 1
ATOM 1633 C C . ARG A 1 201 ? 7.951 5.091 -12.482 1.00 96.12 201 ARG A C 1
ATOM 1635 O O . ARG A 1 201 ? 8.883 5.032 -13.281 1.00 96.12 201 ARG A O 1
ATOM 1642 N N . PHE A 1 202 ? 8.141 4.998 -11.167 1.00 95.94 202 PHE A N 1
ATOM 1643 C CA . PHE A 1 202 ? 9.445 4.708 -10.582 1.00 95.94 202 PHE A CA 1
ATOM 1644 C C . PHE A 1 202 ? 9.996 3.386 -11.117 1.00 95.94 202 PHE A C 1
ATOM 1646 O O . PHE A 1 202 ? 11.148 3.352 -11.548 1.00 95.94 202 PHE A O 1
ATOM 1653 N N . CYS A 1 203 ? 9.182 2.326 -11.135 1.00 96.81 203 CYS A N 1
ATOM 1654 C CA . CYS A 1 203 ? 9.575 1.027 -11.673 1.00 96.81 203 CYS A CA 1
ATOM 1655 C C . CYS A 1 203 ? 9.921 1.130 -13.164 1.00 96.81 203 CYS A C 1
ATOM 1657 O O . CYS A 1 203 ? 10.981 0.663 -13.576 1.00 96.81 203 CYS A O 1
ATOM 1659 N N . ALA A 1 204 ? 9.078 1.784 -13.964 1.00 96.94 204 ALA A N 1
ATOM 1660 C CA . ALA A 1 204 ? 9.252 1.892 -15.412 1.00 96.94 204 ALA A CA 1
ATOM 1661 C C . ALA A 1 204 ? 10.525 2.647 -15.826 1.00 96.94 204 ALA A C 1
ATOM 1663 O O . ALA A 1 204 ? 11.110 2.345 -16.865 1.00 96.94 204 ALA A O 1
ATOM 1664 N N . ARG A 1 205 ? 11.021 3.567 -14.989 1.00 95.88 205 ARG A N 1
ATOM 1665 C CA . ARG A 1 205 ? 12.315 4.234 -15.214 1.00 95.88 205 ARG A CA 1
ATOM 1666 C C . ARG A 1 205 ? 13.526 3.337 -14.952 1.00 95.88 205 ARG A C 1
ATOM 1668 O O . ARG A 1 205 ? 14.623 3.666 -15.394 1.00 95.88 205 ARG A O 1
ATOM 1675 N N . GLN A 1 206 ? 13.371 2.225 -14.233 1.00 96.44 206 GLN A N 1
ATOM 1676 C CA . GLN A 1 206 ? 14.502 1.360 -13.900 1.00 96.44 206 GLN A CA 1
ATOM 1677 C C . GLN A 1 206 ? 15.019 0.602 -15.132 1.00 96.44 206 GLN A C 1
ATOM 1679 O O . GLN A 1 206 ? 14.270 0.391 -16.089 1.00 96.44 206 GLN A O 1
ATOM 1684 N N . PRO A 1 207 ? 16.280 0.126 -15.128 1.00 96.38 207 PRO A N 1
ATOM 1685 C CA . PRO A 1 207 ? 16.808 -0.654 -16.239 1.00 96.38 207 PRO A CA 1
ATOM 1686 C C . PRO A 1 207 ? 15.936 -1.882 -16.524 1.00 96.38 207 PRO A C 1
ATOM 1688 O O . PRO A 1 207 ? 15.621 -2.650 -15.621 1.00 96.38 207 PRO A O 1
ATOM 1691 N N . ALA A 1 208 ? 15.576 -2.090 -17.791 1.00 95.62 208 ALA A N 1
ATOM 1692 C CA . ALA A 1 208 ? 14.594 -3.100 -18.191 1.00 95.62 208 ALA A CA 1
ATOM 1693 C C . ALA A 1 208 ? 15.079 -4.558 -18.068 1.00 95.62 208 ALA A C 1
ATOM 1695 O O . ALA A 1 208 ? 14.275 -5.478 -18.210 1.00 95.62 208 ALA A O 1
ATOM 1696 N N . THR A 1 209 ? 16.378 -4.789 -17.838 1.00 95.25 209 THR A N 1
ATOM 1697 C CA . THR A 1 209 ? 16.972 -6.134 -17.778 1.00 95.25 209 THR A CA 1
ATOM 1698 C C . THR A 1 209 ? 18.026 -6.257 -16.674 1.00 95.25 209 THR A C 1
ATOM 1700 O O . THR A 1 209 ? 18.681 -5.261 -16.350 1.00 95.25 209 THR A O 1
ATOM 1703 N N . PRO A 1 210 ? 18.292 -7.479 -16.164 1.00 94.19 210 PRO A N 1
ATOM 1704 C CA . PRO A 1 210 ? 19.358 -7.709 -15.187 1.00 94.19 210 PRO A CA 1
ATOM 1705 C C . PRO A 1 210 ? 20.737 -7.232 -15.649 1.00 94.19 210 PRO A C 1
ATOM 1707 O O . PRO A 1 210 ? 21.493 -6.656 -14.869 1.00 94.19 210 PRO A O 1
ATOM 1710 N N . ALA A 1 211 ? 21.060 -7.424 -16.932 1.00 95.50 211 ALA A N 1
ATOM 1711 C CA . ALA A 1 211 ? 22.330 -6.985 -17.504 1.00 95.50 211 ALA A CA 1
ATOM 1712 C C . ALA A 1 211 ? 22.466 -5.453 -17.493 1.00 95.50 211 ALA A C 1
ATOM 1714 O O . ALA A 1 211 ? 23.537 -4.930 -17.178 1.00 95.50 211 ALA A O 1
ATOM 1715 N N . ALA A 1 212 ? 21.381 -4.733 -17.793 1.00 96.75 212 ALA A N 1
ATOM 1716 C CA . ALA A 1 212 ? 21.360 -3.276 -17.740 1.00 96.75 212 ALA A CA 1
ATOM 1717 C C . ALA A 1 212 ? 21.449 -2.755 -16.293 1.00 96.75 212 ALA A C 1
ATOM 1719 O O . ALA A 1 212 ? 22.181 -1.800 -16.044 1.00 96.75 212 ALA A O 1
ATOM 1720 N N . THR A 1 213 ? 20.792 -3.417 -15.331 1.00 96.25 213 THR A N 1
ATOM 1721 C CA . THR A 1 213 ? 20.923 -3.088 -13.900 1.00 96.25 213 THR A CA 1
ATOM 1722 C C . THR A 1 213 ? 22.351 -3.288 -13.405 1.00 96.25 213 THR A C 1
ATOM 1724 O O . THR A 1 213 ? 22.899 -2.402 -12.758 1.00 96.25 213 THR A O 1
ATOM 1727 N N . LEU A 1 214 ? 22.993 -4.410 -13.748 1.00 95.50 214 LEU A N 1
ATOM 1728 C CA . LEU A 1 214 ? 24.381 -4.675 -13.359 1.00 95.50 214 LEU A CA 1
ATOM 1729 C C . LEU A 1 214 ? 25.351 -3.646 -13.953 1.00 95.50 214 LEU A C 1
ATOM 1731 O O . LEU A 1 214 ? 26.299 -3.237 -13.285 1.00 95.50 214 LEU A O 1
ATOM 1735 N N . ARG A 1 215 ? 25.116 -3.218 -15.198 1.00 96.88 215 ARG A N 1
ATOM 1736 C CA . ARG A 1 215 ? 25.887 -2.142 -15.829 1.00 96.88 215 ARG A CA 1
ATOM 1737 C C . ARG A 1 215 ? 25.720 -0.825 -15.066 1.00 96.88 215 ARG A C 1
ATOM 1739 O O . ARG A 1 215 ? 26.722 -0.245 -14.669 1.00 96.88 215 ARG A O 1
ATOM 1746 N N . ALA A 1 216 ? 24.481 -0.408 -14.802 1.00 96.69 216 ALA A N 1
ATOM 1747 C CA . ALA A 1 216 ? 24.199 0.825 -14.066 1.00 96.69 216 ALA A CA 1
ATOM 1748 C C . ALA A 1 216 ? 24.805 0.811 -12.651 1.00 96.69 216 ALA A C 1
ATOM 1750 O O . ALA A 1 216 ? 25.385 1.806 -12.230 1.00 96.69 216 ALA A O 1
ATOM 1751 N N . LEU A 1 217 ? 24.748 -0.330 -11.953 1.00 95.06 217 LEU A N 1
ATOM 1752 C CA . LEU A 1 217 ? 25.377 -0.514 -10.642 1.00 95.06 217 LEU A CA 1
ATOM 1753 C C . LEU A 1 217 ? 26.900 -0.316 -10.710 1.00 95.06 217 LEU A C 1
ATOM 1755 O O . LEU A 1 217 ? 27.465 0.400 -9.890 1.00 95.06 217 LEU A O 1
ATOM 1759 N N . ARG A 1 218 ? 27.570 -0.929 -11.696 1.00 96.75 218 ARG A N 1
ATOM 1760 C CA . ARG A 1 218 ? 29.028 -0.801 -11.885 1.00 96.75 218 ARG A CA 1
ATOM 1761 C C . ARG A 1 218 ? 29.459 0.617 -12.241 1.00 96.75 218 ARG A C 1
ATOM 1763 O O . ARG A 1 218 ? 30.547 1.028 -11.864 1.00 96.75 218 ARG A O 1
ATOM 1770 N N . GLU A 1 219 ? 28.612 1.341 -12.961 1.00 96.56 219 GLU A N 1
ATOM 1771 C CA . GLU A 1 219 ? 28.826 2.743 -13.326 1.00 96.56 219 GLU A CA 1
ATOM 1772 C C . GLU A 1 219 ? 28.456 3.714 -12.191 1.00 96.56 219 GLU A C 1
ATOM 1774 O O . GLU A 1 219 ? 28.590 4.920 -12.361 1.00 96.56 219 GLU A O 1
ATOM 1779 N N . GLY A 1 220 ? 27.973 3.218 -11.043 1.00 95.00 220 GLY A N 1
ATOM 1780 C CA . GLY A 1 220 ? 27.540 4.055 -9.921 1.00 95.00 220 GLY A CA 1
ATOM 1781 C C . GLY A 1 220 ? 26.242 4.829 -10.175 1.00 95.00 220 GLY A C 1
ATOM 1782 O O . GLY A 1 220 ? 25.911 5.721 -9.404 1.00 95.00 220 GLY A O 1
ATOM 1783 N N . ARG A 1 221 ? 25.492 4.485 -11.230 1.00 95.94 221 ARG A N 1
ATOM 1784 C CA . ARG A 1 221 ? 24.238 5.147 -11.638 1.00 95.94 221 ARG A CA 1
ATOM 1785 C C . ARG A 1 221 ? 22.983 4.457 -11.103 1.00 95.94 221 ARG A C 1
ATOM 1787 O O . ARG A 1 221 ? 21.888 4.715 -11.590 1.00 95.94 221 ARG A O 1
ATOM 1794 N N . TYR A 1 222 ? 23.126 3.508 -10.180 1.00 96.25 222 TYR A N 1
ATOM 1795 C CA . TYR A 1 222 ? 22.003 2.799 -9.571 1.00 96.25 222 TYR A CA 1
ATOM 1796 C C . TYR A 1 222 ? 22.282 2.477 -8.104 1.00 96.2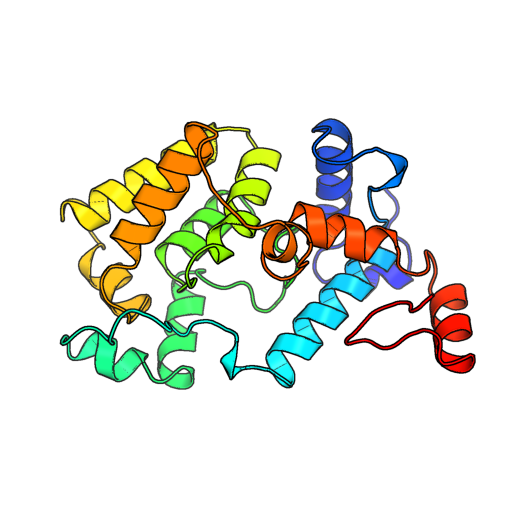5 222 TYR A C 1
ATOM 1798 O O . TYR A 1 222 ? 23.311 1.876 -7.785 1.00 96.25 222 TYR A O 1
ATOM 1806 N N . THR A 1 223 ? 21.319 2.781 -7.234 1.00 94.06 223 THR A N 1
ATOM 1807 C CA . THR A 1 223 ? 21.248 2.257 -5.863 1.00 94.06 223 THR A CA 1
ATOM 1808 C C . THR A 1 223 ? 19.882 1.610 -5.631 1.00 94.06 223 THR A C 1
ATOM 1810 O O . THR A 1 223 ? 18.904 1.922 -6.307 1.00 94.06 223 THR A O 1
ATOM 1813 N N . VAL A 1 224 ? 19.778 0.697 -4.661 1.00 91.69 224 VAL A N 1
ATOM 1814 C CA . VAL A 1 224 ? 18.473 0.099 -4.307 1.00 91.69 224 VAL A CA 1
ATOM 1815 C C . VAL A 1 224 ? 17.527 1.144 -3.700 1.00 91.69 224 VAL A C 1
ATOM 1817 O O . VAL A 1 224 ? 16.316 1.050 -3.882 1.00 91.69 224 VAL A O 1
ATOM 1820 N N . ALA A 1 225 ? 18.068 2.137 -2.989 1.00 89.12 225 ALA A N 1
ATOM 1821 C CA . ALA A 1 225 ? 17.286 3.180 -2.332 1.00 89.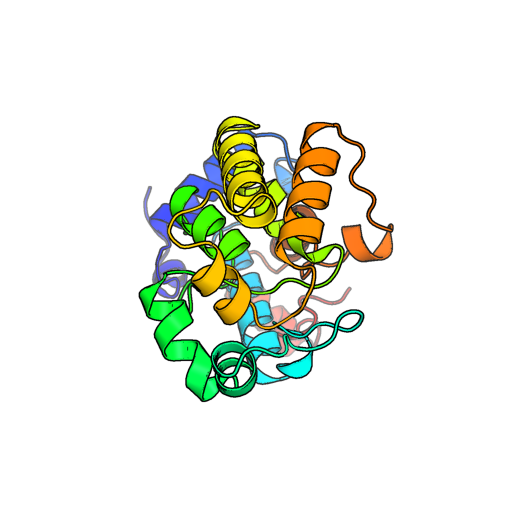12 225 ALA A CA 1
ATOM 1822 C C . ALA A 1 225 ? 16.664 4.166 -3.336 1.00 89.12 225 ALA A C 1
ATOM 1824 O O . ALA A 1 225 ? 15.475 4.478 -3.238 1.00 89.12 225 ALA A O 1
ATOM 1825 N N . ASP A 1 226 ? 17.462 4.611 -4.308 1.00 90.00 226 ASP A N 1
ATOM 1826 C CA . ASP A 1 226 ? 17.123 5.733 -5.189 1.00 90.00 226 ASP A CA 1
ATOM 1827 C C . ASP A 1 226 ? 16.747 5.276 -6.607 1.00 90.00 226 ASP A C 1
ATOM 1829 O O . ASP A 1 226 ? 16.142 6.025 -7.372 1.00 90.00 226 ASP A O 1
ATOM 1833 N N . GLY A 1 227 ? 17.046 4.021 -6.954 1.00 92.62 227 GLY A N 1
ATOM 1834 C CA . GLY A 1 227 ? 16.910 3.511 -8.312 1.00 92.62 227 GLY A CA 1
ATOM 1835 C C . GLY A 1 227 ? 18.002 4.056 -9.230 1.00 92.62 227 GLY A C 1
ATOM 1836 O O . GLY A 1 227 ? 19.106 4.374 -8.786 1.00 92.62 227 GLY A O 1
ATOM 1837 N N . VAL A 1 228 ? 17.711 4.117 -10.531 1.00 92.44 228 VAL A N 1
ATOM 1838 C CA . VAL A 1 228 ? 18.614 4.730 -11.510 1.00 92.44 228 VAL A CA 1
ATOM 1839 C C . VAL A 1 228 ? 18.657 6.248 -11.329 1.00 92.44 228 VAL A C 1
ATOM 1841 O O . VAL A 1 228 ? 17.617 6.906 -11.289 1.00 92.44 228 VAL A O 1
ATOM 1844 N N . THR A 1 229 ? 19.862 6.801 -11.245 1.00 86.06 229 THR A N 1
ATOM 1845 C CA . THR A 1 229 ? 20.107 8.245 -11.227 1.00 86.06 229 THR A CA 1
ATOM 1846 C C . THR A 1 229 ? 20.514 8.698 -12.627 1.00 86.06 229 THR A C 1
ATOM 1848 O O . THR A 1 229 ? 21.256 7.988 -13.315 1.00 86.06 229 THR A O 1
ATOM 1851 N N . ALA A 1 230 ? 19.980 9.843 -13.061 1.00 62.62 230 ALA A N 1
ATOM 1852 C CA . ALA A 1 230 ? 20.354 10.473 -14.327 1.00 62.62 230 ALA A CA 1
ATOM 1853 C C . ALA A 1 230 ? 21.832 10.885 -14.327 1.00 62.62 230 ALA A C 1
ATOM 1855 O O . ALA A 1 230 ? 22.314 11.319 -13.255 1.00 62.62 230 ALA A O 1
#

Foldseek 3Di:
DDQDPVLVVAPCSPLLVVLLVLVCVVVPDDNLLRADSVLVVLLLLQLVCCCVPVVVQFLDEPPFAFDPDPLLVQLVPPVSLVVVCVVLLLDDPRDSLCSNPDLVSLLSVLQQTFDYDLLCQQSLVVNCSHPRCPSLVVSLVQLVCLVVVNRPCNVVSSSRSRTPCSSVSSNVQSVCVVVVNRDDDPVQCCDLSRHSSNSSNSSSPADRDPVRNVVCVVVVQADSNRGGHD